Protein AF-A0A947CRY8-F1 (afdb_monomer)

Sequence (243 aa):
MLLGVSYFELGDPQSAQREFDEALFIDSTLKLDPVVYSTSVVRFFENRRKNLEDQSRQVEQNRKLAAERDEALRALRNTWVVEVEKRDYYVNFIPFGAGQFQNGQRKKGIAFAVSQSALGFTSAALFTYLLTRYRLQSDVPREEADTVRNLQILQVTTGGLTLGLMAWGILDALIYYEPTTTKRLEADKSYLPKDLRDKLEGDKPLKPDITPRPRRKKPPKGSFRILPVPTANGGGFVASWEF

Foldseek 3Di:
DVVLLVCVVVVNNPSSLVVLVVVCVVPVPDADDCVVHPPVSRVSSVVSSVVVVVVVVVVVVVVVVVVVVVVVVVVLQPDWDFDWDFDDPVLLLDFQLSLCVSLVVVVVSPVRNVLLCVLVVLLVVLVVVCCVPVNPDPPDPPVCVVVNVVSVVSSVVSVVVSVVSSVVSSVVSVVSDDRTDGDRDSPDLVPPDPVVSVVCVVPDDPDPPPPPDPPPPDPPPWDWDWDWDDDPPGIDIDIDTDD

pLDDT: mean 74.95, std 15.56, range [38.44, 93.06]

Solvent-accessible surface area (backbone atoms only — not comparable to full-atom values): 13945 Å² total; per-residue (Å²): 84,72,67,17,53,52,30,42,77,72,69,36,58,70,64,13,48,53,34,43,50,53,39,39,69,77,39,77,84,73,78,77,59,76,90,83,44,57,71,67,59,48,50,52,51,52,52,51,51,51,52,52,53,54,49,50,52,51,52,52,51,51,50,51,56,50,50,55,50,52,50,51,51,52,53,54,75,68,50,68,48,72,49,75,53,76,59,69,73,69,46,23,74,41,64,60,24,43,18,24,48,74,58,68,38,52,69,58,12,50,52,42,27,52,52,36,47,54,29,39,50,50,17,52,50,44,49,50,49,50,47,70,72,51,45,103,52,92,78,67,56,82,89,48,43,66,60,52,51,52,50,50,49,50,23,52,51,30,39,50,51,26,53,52,50,37,55,49,49,28,52,53,20,59,75,61,58,65,68,65,52,76,48,78,44,74,57,62,65,84,80,46,58,68,81,55,42,58,52,60,68,69,44,73,78,75,72,76,82,78,70,73,69,81,69,75,78,71,74,71,76,59,54,79,49,76,43,83,41,88,42,101,88,59,73,44,74,51,77,50,80,51,114

Radius of gyration: 42.73 Å; Cα contacts (8 Å, |Δi|>4): 198; chains: 1; bounding box: 87×48×122 Å

Nearest PDB structures (foldseek):
  8p1y-assembly1_AAA-2  TM=6.086E-01  e=8.807E+00  Arabidopsis thaliana
  5nik-assembly1_D  TM=3.845E-01  e=7.886E+00  Escherichia coli K-12

Mean predicted aligned error: 18.61 Å

Secondary structure (DSSP, 8-state):
-HHHHHHHHTT-HHHHHHHHHHHHHH-TT----TTTS-HHHHHHHHHHHHHHHHHHHHHHHHHHHHHHHHHHHHHHHT--EEEEEEPPGGGGGSTTTHHHHHTT-HHHHHHHHHHHHHHHHHHHHHHHHHHHHHTTS----TTTHHHHHHHHHHHHHHHHHHHHHHHHHHHHHHHT--SEEEEEE---GGGS-HHHHHHHHHS--------------PPP-PEEEEEEE--TTS-EEEEEEE-

Structure (mmCIF, N/CA/C/O backbone):
data_AF-A0A947CRY8-F1
#
_entry.id   AF-A0A947CRY8-F1
#
loop_
_atom_site.group_PDB
_atom_site.id
_atom_site.type_symbol
_atom_site.label_atom_id
_atom_site.label_alt_id
_atom_site.label_comp_id
_atom_site.label_asym_id
_atom_site.label_entity_id
_atom_site.label_seq_id
_atom_site.pdbx_PDB_ins_code
_atom_site.Cartn_x
_atom_site.Cartn_y
_atom_site.Cartn_z
_atom_site.occupancy
_atom_site.B_iso_or_equiv
_atom_site.auth_seq_id
_atom_site.auth_comp_id
_atom_site.auth_asym_id
_atom_site.auth_atom_id
_atom_site.pdbx_PDB_model_num
ATOM 1 N N . MET A 1 1 ? -44.257 0.460 55.086 1.00 81.81 1 MET A N 1
ATOM 2 C CA . MET A 1 1 ? -43.995 -0.660 56.029 1.00 81.81 1 MET A CA 1
ATOM 3 C C . MET A 1 1 ? -45.260 -1.150 56.731 1.00 81.81 1 MET A C 1
ATOM 5 O O . MET A 1 1 ? -45.670 -2.261 56.434 1.00 81.81 1 MET A O 1
ATOM 9 N N . LEU A 1 2 ? -45.909 -0.353 57.596 1.00 84.62 2 LEU A N 1
ATOM 10 C CA . LEU A 1 2 ? -47.162 -0.757 58.270 1.00 84.62 2 LEU A CA 1
ATOM 11 C C . LEU A 1 2 ? -48.264 -1.161 57.278 1.00 84.62 2 LEU A C 1
ATOM 13 O O . LEU A 1 2 ? -48.954 -2.148 57.489 1.00 84.62 2 LEU A O 1
ATOM 17 N N . LEU A 1 3 ? -48.355 -0.450 56.153 1.00 87.19 3 LEU A N 1
ATOM 18 C CA . LEU A 1 3 ? -49.293 -0.757 55.075 1.00 87.19 3 LEU A CA 1
ATOM 19 C C . LEU A 1 3 ? -49.049 -2.142 54.442 1.00 87.19 3 LEU A C 1
ATOM 21 O O . LEU A 1 3 ? -49.995 -2.889 54.214 1.00 87.19 3 LEU A O 1
ATOM 25 N N . GLY A 1 4 ? -47.784 -2.528 54.241 1.00 87.06 4 GLY A N 1
ATOM 26 C CA . GLY A 1 4 ? -47.420 -3.854 53.730 1.00 87.06 4 GLY A CA 1
ATOM 27 C C . GLY A 1 4 ? -47.760 -4.984 54.703 1.00 87.06 4 GLY A C 1
ATOM 28 O O . GLY A 1 4 ? -48.220 -6.043 54.282 1.00 87.06 4 GLY A O 1
ATOM 29 N N . VAL A 1 5 ? -47.614 -4.741 56.011 1.00 88.75 5 VAL A N 1
ATOM 30 C CA . VAL A 1 5 ? -48.049 -5.684 57.055 1.00 88.75 5 VAL A CA 1
ATOM 31 C C . VAL A 1 5 ? -49.568 -5.863 57.017 1.00 88.75 5 VAL A C 1
ATOM 33 O O . VAL A 1 5 ? -50.041 -6.996 56.995 1.00 88.75 5 VAL A O 1
ATOM 36 N N . SER A 1 6 ? -50.330 -4.768 56.929 1.00 87.75 6 SER A N 1
ATOM 37 C CA . SER A 1 6 ? -51.793 -4.823 56.844 1.00 87.75 6 SER A CA 1
ATOM 38 C C . SER A 1 6 ? -52.281 -5.612 55.627 1.00 87.75 6 SER A C 1
ATOM 40 O O . SER A 1 6 ? -53.184 -6.430 55.760 1.00 87.75 6 SER A O 1
ATOM 42 N N . TYR A 1 7 ? -51.675 -5.422 54.450 1.00 89.62 7 TYR A N 1
ATOM 43 C CA . TYR A 1 7 ? -52.055 -6.179 53.251 1.00 89.62 7 TYR A CA 1
ATOM 44 C C . TYR A 1 7 ? -51.744 -7.674 53.355 1.00 89.62 7 TYR A C 1
ATOM 46 O O . TYR A 1 7 ? -52.531 -8.493 52.882 1.00 89.62 7 TYR A O 1
ATOM 54 N N . PHE A 1 8 ? -50.640 -8.043 54.012 1.00 90.81 8 PHE A N 1
ATOM 55 C CA . PHE A 1 8 ? -50.303 -9.448 54.223 1.00 90.81 8 PHE A CA 1
ATOM 56 C C . PHE A 1 8 ? -51.323 -10.136 55.138 1.00 90.81 8 PHE A C 1
ATOM 58 O O . PHE A 1 8 ? -51.781 -11.234 54.830 1.00 90.81 8 PHE A O 1
ATOM 65 N N . GLU A 1 9 ? -51.721 -9.471 56.225 1.00 87.31 9 GLU A N 1
ATOM 66 C CA . GLU A 1 9 ? -52.733 -9.978 57.164 1.00 87.31 9 GLU A CA 1
ATOM 67 C C . GLU A 1 9 ? -54.144 -10.013 56.539 1.00 87.31 9 GLU A C 1
ATOM 69 O O . GLU A 1 9 ? -54.954 -10.873 56.878 1.00 87.31 9 GLU A O 1
ATOM 74 N N . LEU A 1 10 ? -54.432 -9.143 55.561 1.00 91.25 10 LEU A N 1
ATOM 75 C CA . LEU A 1 10 ? -55.659 -9.185 54.749 1.00 91.25 10 LEU A CA 1
ATOM 76 C C . LEU A 1 10 ? -55.659 -10.298 53.682 1.00 91.25 10 LEU A C 1
ATOM 78 O O . LEU A 1 10 ? -56.638 -10.442 52.950 1.00 91.25 10 LEU A O 1
ATOM 82 N N . GLY A 1 11 ? -54.587 -11.091 53.584 1.00 89.06 11 GLY A N 1
ATOM 83 C CA . GLY A 1 11 ? -54.475 -12.193 52.629 1.00 89.06 11 GLY A CA 1
ATOM 84 C C . GLY A 1 11 ? -54.105 -11.764 51.207 1.00 89.06 11 GLY A C 1
ATOM 85 O O . GLY A 1 11 ? -54.241 -12.570 50.286 1.00 89.06 11 GLY A O 1
ATOM 86 N N . ASP A 1 12 ? -53.614 -10.535 51.016 1.00 92.69 12 ASP A N 1
ATOM 87 C CA . ASP A 1 12 ? -53.091 -10.043 49.738 1.00 92.69 12 ASP A CA 1
ATOM 88 C C . ASP A 1 12 ? -51.552 -9.932 49.773 1.00 92.69 12 ASP A C 1
ATOM 90 O O . ASP A 1 12 ? -50.981 -8.857 50.013 1.00 92.69 12 ASP A O 1
ATOM 94 N N . PRO A 1 13 ? -50.836 -11.041 49.510 1.00 87.19 13 PRO A N 1
ATOM 95 C CA . PRO A 1 13 ? -49.380 -11.047 49.529 1.00 87.19 13 PRO A CA 1
ATOM 96 C C . PRO A 1 13 ? -48.764 -10.244 48.375 1.00 87.19 13 PRO A C 1
ATOM 98 O O . PRO A 1 13 ? -47.612 -9.830 48.490 1.00 87.19 13 PRO A O 1
ATOM 101 N N . GLN A 1 14 ? -49.487 -10.006 47.272 1.00 88.56 14 GLN A N 1
ATOM 102 C CA . GLN A 1 14 ? -48.944 -9.268 46.126 1.00 88.56 14 GLN A CA 1
ATOM 103 C C . GLN A 1 14 ? -48.856 -7.771 46.414 1.00 88.56 14 GLN A C 1
ATOM 105 O O . GLN A 1 14 ? -47.851 -7.138 46.080 1.00 88.56 14 GLN A O 1
ATOM 110 N N . SER A 1 15 ? -49.887 -7.209 47.044 1.00 89.12 15 SER A N 1
ATOM 111 C CA . SER A 1 15 ? -49.876 -5.810 47.478 1.00 89.12 15 SER A CA 1
ATOM 112 C C . SER A 1 15 ? -48.887 -5.602 48.624 1.00 89.12 15 SER A C 1
ATOM 114 O O . SER A 1 15 ? -48.097 -4.659 48.589 1.00 89.12 15 SER A O 1
ATOM 116 N N . ALA A 1 16 ? -48.827 -6.546 49.572 1.00 89.88 16 ALA A N 1
ATOM 117 C CA . ALA A 1 16 ? -47.825 -6.540 50.636 1.00 89.88 16 ALA A CA 1
ATOM 118 C C . ALA A 1 16 ? -46.391 -6.524 50.086 1.00 89.88 16 ALA A C 1
ATOM 120 O O . ALA A 1 16 ? -45.546 -5.771 50.565 1.00 89.88 16 ALA A O 1
ATOM 121 N N . GLN A 1 17 ? -46.122 -7.320 49.048 1.00 90.50 17 GLN A N 1
ATOM 122 C CA . GLN A 1 17 ? -44.806 -7.391 48.422 1.00 90.50 17 GLN A CA 1
ATOM 123 C C . GLN A 1 17 ? -44.365 -6.051 47.824 1.00 90.50 17 GLN A C 1
ATOM 125 O O . GLN A 1 17 ? -43.224 -5.658 48.039 1.00 90.50 17 GLN A O 1
ATOM 130 N N . ARG A 1 18 ? -45.250 -5.330 47.122 1.00 91.12 18 ARG A N 1
ATOM 131 C CA . ARG A 1 18 ? -44.913 -4.013 46.546 1.00 91.12 18 ARG A CA 1
ATOM 132 C C . ARG A 1 18 ? -44.561 -2.996 47.627 1.00 91.12 18 ARG A C 1
ATOM 134 O O . ARG A 1 18 ? -43.546 -2.321 47.520 1.00 91.12 18 ARG A O 1
ATOM 141 N N . GLU A 1 19 ? -45.361 -2.946 48.688 1.00 91.06 19 GLU A N 1
ATOM 142 C CA . GLU A 1 19 ? -45.149 -2.037 49.819 1.00 91.06 19 GLU A CA 1
ATOM 143 C C . GLU A 1 19 ? -43.864 -2.353 50.596 1.00 91.06 19 GLU A C 1
ATOM 145 O O . GLU A 1 19 ? -43.194 -1.453 51.110 1.00 91.06 19 GLU A O 1
ATOM 150 N N . PHE A 1 20 ? -43.502 -3.635 50.705 1.00 91.44 20 PHE A N 1
ATOM 151 C CA . PHE A 1 20 ? -42.224 -4.040 51.288 1.00 91.44 20 PHE A CA 1
ATOM 1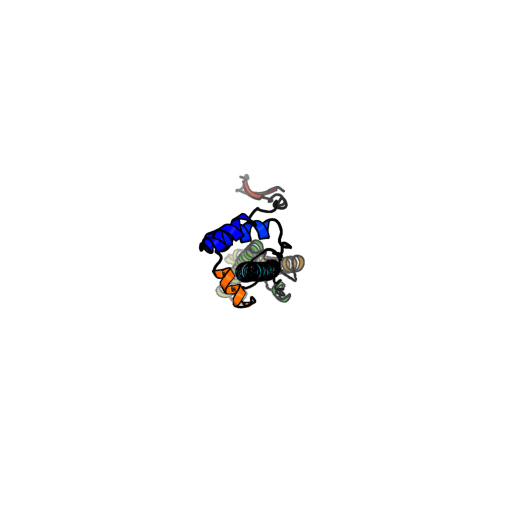52 C C . PHE A 1 20 ? -41.046 -3.723 50.373 1.00 91.44 20 PHE A C 1
ATOM 154 O O . PHE A 1 20 ? -40.013 -3.291 50.876 1.00 91.44 20 PHE A O 1
ATOM 161 N N . ASP A 1 21 ? -41.200 -3.879 49.060 1.00 90.62 21 ASP A N 1
ATOM 162 C CA . ASP A 1 21 ? -40.173 -3.515 48.085 1.00 90.62 21 ASP A CA 1
ATOM 163 C C . ASP A 1 21 ? -39.892 -2.015 48.109 1.00 90.62 21 ASP A C 1
ATOM 165 O O . ASP A 1 21 ? -38.734 -1.608 48.132 1.00 90.62 21 ASP A O 1
ATOM 169 N N . GLU A 1 22 ? -40.936 -1.192 48.173 1.00 90.44 22 GLU A N 1
ATOM 170 C CA . GLU A 1 22 ? -40.810 0.261 48.265 1.00 90.44 22 GLU A CA 1
ATOM 171 C C . GLU A 1 22 ? -40.194 0.691 49.603 1.00 90.44 22 GLU A C 1
ATOM 173 O O . GLU A 1 22 ? -39.295 1.532 49.638 1.00 90.44 22 GLU A O 1
ATOM 178 N N . ALA A 1 23 ? -40.583 0.044 50.708 1.00 89.62 23 ALA A N 1
ATOM 179 C CA . ALA A 1 23 ? -39.963 0.286 52.008 1.00 89.62 23 ALA A CA 1
ATOM 180 C C . ALA A 1 23 ? -38.470 -0.090 52.025 1.00 89.62 23 ALA A C 1
ATOM 182 O O . ALA A 1 23 ? -37.661 0.678 52.541 1.00 89.62 23 ALA A O 1
ATOM 183 N N . LEU A 1 24 ? -38.101 -1.232 51.437 1.00 89.56 24 LEU A N 1
ATOM 184 C CA . LEU A 1 24 ? -36.710 -1.689 51.324 1.00 89.56 24 LEU A CA 1
ATOM 185 C C . LEU A 1 24 ? -35.891 -0.859 50.325 1.00 89.56 24 LEU A C 1
ATOM 187 O O . LEU A 1 24 ? -34.669 -0.788 50.445 1.00 89.56 24 LEU A O 1
ATOM 191 N N . PHE A 1 25 ? -36.545 -0.225 49.350 1.00 88.06 25 PHE A N 1
ATOM 192 C CA . PHE A 1 25 ? -35.912 0.721 48.434 1.00 88.06 25 PHE A CA 1
ATOM 193 C C . PHE A 1 25 ? -35.542 2.034 49.135 1.00 88.06 25 PHE A C 1
ATOM 195 O O . PHE A 1 25 ? -34.486 2.600 48.858 1.00 88.06 25 PHE A O 1
ATOM 202 N N . ILE A 1 26 ? -36.394 2.505 50.052 1.00 89.50 26 ILE A N 1
ATOM 203 C CA . ILE A 1 26 ? -36.137 3.706 50.860 1.00 89.50 26 ILE A CA 1
ATOM 204 C C . ILE A 1 26 ? -35.089 3.414 51.938 1.00 89.50 26 ILE A C 1
ATOM 206 O O . ILE A 1 26 ? -34.153 4.192 52.112 1.00 89.50 26 ILE A O 1
ATOM 210 N N . ASP A 1 27 ? -35.230 2.291 52.646 1.00 88.06 27 ASP A N 1
ATOM 211 C CA . ASP A 1 27 ? -34.282 1.846 53.664 1.00 88.06 27 ASP A CA 1
ATOM 212 C C . ASP A 1 27 ? -34.010 0.341 53.555 1.00 88.06 27 ASP A C 1
ATOM 214 O O . ASP A 1 27 ? -34.784 -0.508 54.001 1.00 88.06 27 ASP A O 1
ATOM 218 N N . SER A 1 28 ? -32.843 0.016 52.999 1.00 83.50 28 SER A N 1
ATOM 219 C CA . SER A 1 28 ? -32.372 -1.366 52.847 1.00 83.50 28 SER A CA 1
ATOM 220 C C . SER A 1 28 ? -32.000 -2.056 54.166 1.00 83.50 28 SER A C 1
ATOM 222 O O . SER A 1 28 ? -31.879 -3.282 54.207 1.00 83.50 28 SER A O 1
ATOM 224 N N . THR A 1 29 ? -31.820 -1.301 55.256 1.00 85.69 29 THR A N 1
ATOM 225 C CA . THR A 1 29 ? -31.435 -1.840 56.572 1.00 85.69 29 THR A CA 1
ATOM 226 C C . THR A 1 29 ? -32.620 -2.143 57.485 1.00 85.69 29 THR A C 1
ATOM 228 O O . THR A 1 29 ? -32.432 -2.687 58.578 1.00 85.69 29 THR A O 1
ATOM 231 N N . LEU A 1 30 ? -33.833 -1.841 57.021 1.00 86.88 30 LEU A N 1
ATOM 232 C CA . LEU A 1 30 ? -35.079 -2.017 57.748 1.00 86.88 30 LEU A CA 1
ATOM 233 C C . LEU A 1 30 ? -35.292 -3.477 58.184 1.00 86.88 30 LEU A C 1
ATOM 235 O O . LEU A 1 30 ? -35.108 -4.415 57.405 1.00 86.88 30 LEU A O 1
ATOM 239 N N . LYS A 1 31 ? -35.723 -3.668 59.437 1.00 86.50 31 LYS A N 1
ATOM 240 C CA . LYS A 1 31 ? -36.062 -4.973 60.026 1.00 86.50 31 LYS A CA 1
ATOM 241 C C . LYS A 1 31 ? -37.411 -4.905 60.726 1.00 86.50 31 LYS A C 1
ATOM 243 O O . LYS A 1 31 ? -37.736 -3.898 61.352 1.00 86.50 31 LYS A O 1
ATOM 248 N N . LEU A 1 32 ? -38.179 -5.986 60.646 1.00 85.50 32 LEU A N 1
ATOM 249 C CA . LEU A 1 32 ? -39.388 -6.145 61.452 1.00 85.50 32 LEU A CA 1
ATOM 250 C C . LEU A 1 32 ? -39.022 -6.696 62.829 1.00 85.50 32 LEU A C 1
ATOM 252 O O . LEU A 1 32 ? -38.263 -7.659 62.929 1.00 85.50 32 LEU A O 1
ATOM 256 N N . ASP A 1 33 ? -39.594 -6.101 63.874 1.00 84.88 33 ASP A N 1
ATOM 257 C CA . ASP A 1 33 ? -39.463 -6.602 65.240 1.00 84.88 33 ASP A CA 1
ATOM 258 C C . ASP A 1 33 ? -40.326 -7.870 65.429 1.00 84.88 33 ASP A C 1
ATOM 260 O O . ASP A 1 33 ? -41.555 -7.793 65.310 1.00 84.88 33 ASP A O 1
ATOM 264 N N . PRO A 1 34 ? -39.727 -9.035 65.742 1.00 85.12 34 PRO A N 1
ATOM 265 C CA . PRO A 1 34 ? -40.466 -10.274 65.978 1.00 85.12 34 PRO A CA 1
ATOM 266 C C . PRO A 1 34 ? -41.419 -10.228 67.177 1.00 85.12 34 PRO A C 1
ATOM 268 O O . PRO A 1 34 ? -42.282 -11.093 67.287 1.00 85.12 34 PRO A O 1
ATOM 271 N N . VAL A 1 35 ? -41.251 -9.266 68.091 1.00 86.62 35 VAL A N 1
ATOM 272 C CA . VAL A 1 35 ? -42.117 -9.099 69.269 1.00 86.62 35 VAL A CA 1
ATOM 273 C C . VAL A 1 35 ? -43.436 -8.416 68.897 1.00 86.62 35 VAL A C 1
ATOM 275 O O . VAL A 1 35 ? -44.460 -8.669 69.528 1.00 86.62 35 VAL A O 1
ATOM 278 N N . VAL A 1 36 ? -43.425 -7.566 67.864 1.00 84.50 36 VAL A N 1
ATOM 279 C CA . VAL A 1 36 ? -44.578 -6.745 67.453 1.00 84.50 36 VAL A CA 1
ATOM 280 C C . VAL A 1 36 ? -45.376 -7.398 66.319 1.00 84.50 36 VAL A C 1
ATOM 282 O O . VAL A 1 36 ? -46.588 -7.209 66.237 1.00 84.50 36 VAL A O 1
ATOM 285 N N . TYR A 1 37 ? -44.721 -8.176 65.453 1.00 87.19 37 TYR A N 1
ATOM 286 C CA . TYR A 1 37 ? -45.323 -8.727 64.235 1.00 87.19 37 TYR A CA 1
ATOM 287 C C . TYR A 1 37 ? -45.390 -10.257 64.235 1.00 87.19 37 TYR A C 1
ATOM 289 O O . TYR A 1 37 ? -44.581 -10.939 64.862 1.00 87.19 37 TYR A O 1
ATOM 297 N N . SER A 1 38 ? -46.339 -10.816 63.476 1.00 86.75 38 SER A N 1
ATOM 298 C CA . SER A 1 38 ? -46.497 -12.265 63.345 1.00 86.75 38 SER A CA 1
ATOM 299 C C . SER A 1 38 ? -45.265 -12.908 62.685 1.00 86.75 38 SER A C 1
ATOM 301 O O . SER A 1 38 ? -44.652 -12.356 61.766 1.00 86.75 38 SER A O 1
ATOM 303 N N . THR A 1 39 ? -44.893 -14.119 63.120 1.00 87.25 39 THR A N 1
ATOM 304 C CA . THR A 1 39 ? -43.719 -14.844 62.588 1.00 87.25 39 THR A CA 1
ATOM 305 C C . THR A 1 39 ? -43.799 -15.055 61.070 1.00 87.25 39 THR A C 1
ATOM 307 O O . THR A 1 39 ? -42.773 -15.075 60.387 1.00 87.25 39 THR A O 1
ATOM 310 N N . SER A 1 40 ? -45.014 -15.189 60.534 1.00 86.50 40 SER A N 1
ATOM 311 C CA . SER A 1 40 ? -45.285 -15.342 59.103 1.00 86.50 40 SER A CA 1
ATOM 312 C C . SER A 1 40 ? -44.915 -14.087 58.307 1.00 86.50 40 SER A C 1
ATOM 314 O O . SER A 1 40 ? -44.213 -14.200 57.301 1.00 86.50 40 SER A O 1
ATOM 316 N N . VAL A 1 41 ? -45.310 -12.900 58.786 1.00 88.31 41 VAL A N 1
ATOM 317 C CA . VAL A 1 41 ? -44.981 -11.606 58.162 1.00 88.31 41 VAL A CA 1
ATOM 318 C C . VAL A 1 41 ? -43.476 -11.353 58.206 1.00 88.31 41 VAL A C 1
ATOM 320 O O . VAL A 1 41 ? -42.879 -11.002 57.189 1.00 88.31 41 VAL A O 1
ATOM 323 N N . VAL A 1 42 ? -42.841 -11.593 59.360 1.00 89.75 42 VAL A N 1
ATOM 324 C CA . VAL A 1 42 ? -41.387 -11.419 59.525 1.00 89.75 42 VAL A CA 1
ATOM 325 C C . VAL A 1 42 ? -40.624 -12.304 58.539 1.00 89.75 42 VAL A C 1
ATOM 327 O O . VAL A 1 42 ? -39.729 -11.831 57.843 1.00 89.75 42 VAL A O 1
ATOM 330 N N . ARG A 1 43 ? -41.007 -13.580 58.412 1.00 90.31 43 ARG A N 1
ATOM 331 C CA . ARG A 1 43 ? -40.372 -14.510 57.467 1.00 90.31 43 ARG A CA 1
ATOM 332 C C . ARG A 1 43 ? -40.576 -14.086 56.011 1.00 90.31 43 ARG A C 1
ATOM 334 O O . ARG A 1 43 ? -39.650 -14.208 55.213 1.00 90.31 43 ARG A O 1
ATOM 341 N N . PHE A 1 44 ? -41.770 -13.608 55.661 1.00 90.00 44 PHE A N 1
ATOM 342 C CA . PHE A 1 44 ? -42.073 -13.130 54.312 1.00 90.00 44 PHE A CA 1
ATOM 343 C C . PHE A 1 44 ? -41.216 -11.913 53.939 1.00 90.00 44 PHE A C 1
ATOM 345 O O . PHE A 1 44 ? -40.585 -11.904 52.881 1.00 90.00 44 PHE A O 1
ATOM 352 N N . PHE A 1 45 ? -41.121 -10.938 54.841 1.00 91.44 45 PHE A N 1
ATOM 353 C CA . PHE A 1 45 ? -40.289 -9.750 54.669 1.00 91.44 45 PHE A CA 1
ATOM 354 C C . PHE A 1 45 ? -38.794 -10.084 54.575 1.00 91.44 45 PHE A C 1
ATOM 356 O O . PHE A 1 45 ? -38.121 -9.630 53.652 1.00 91.44 45 PHE A O 1
ATOM 363 N N . GLU A 1 46 ? -38.271 -10.929 55.471 1.00 90.50 46 GLU A N 1
ATOM 364 C CA . GLU A 1 46 ? -36.861 -11.344 55.450 1.00 90.50 46 GLU A CA 1
ATOM 365 C C . GLU A 1 46 ? -36.500 -12.107 54.168 1.00 90.50 46 GLU A C 1
ATOM 367 O O . GLU A 1 46 ? -35.456 -11.857 53.563 1.00 90.50 46 GLU A O 1
ATOM 372 N N . ASN A 1 47 ? -37.387 -12.988 53.692 1.00 91.06 47 ASN A N 1
ATOM 373 C CA . ASN A 1 47 ? -37.214 -13.644 52.396 1.00 91.06 47 ASN A CA 1
ATOM 374 C C . ASN A 1 47 ? -37.187 -12.628 51.250 1.00 91.06 47 ASN A C 1
ATOM 376 O O . ASN A 1 47 ? -36.392 -12.773 50.318 1.00 91.06 47 ASN A O 1
ATOM 380 N N . ARG A 1 48 ? -38.034 -11.591 51.301 1.00 89.69 48 ARG A N 1
ATOM 381 C CA . ARG A 1 48 ? -38.058 -10.575 50.249 1.00 89.69 48 ARG A CA 1
ATOM 382 C C . ARG A 1 48 ? -36.787 -9.735 50.234 1.00 89.69 48 ARG A C 1
ATOM 384 O O . ARG A 1 48 ? -36.218 -9.543 49.159 1.00 89.69 48 ARG A O 1
ATOM 391 N N . ARG A 1 49 ? -36.311 -9.326 51.412 1.00 90.06 49 ARG A N 1
ATOM 392 C CA . ARG A 1 49 ? -35.033 -8.630 51.598 1.00 90.06 49 ARG A CA 1
ATOM 393 C C . ARG A 1 49 ? -33.872 -9.441 51.032 1.00 90.06 49 ARG A C 1
ATOM 395 O O . ARG A 1 49 ? -33.128 -8.936 50.197 1.00 90.06 49 ARG A O 1
ATOM 402 N N . LYS A 1 50 ? -33.782 -10.725 51.390 1.00 90.00 50 LYS A N 1
ATOM 403 C CA . LYS A 1 50 ? -32.746 -11.628 50.875 1.00 90.00 50 LYS A CA 1
ATOM 404 C C . LYS A 1 50 ? -32.781 -11.747 49.347 1.00 90.00 50 LYS A C 1
ATOM 406 O O . LYS A 1 50 ? -31.746 -11.640 48.701 1.00 90.00 50 LYS A O 1
ATOM 411 N N . ASN A 1 51 ? -33.968 -11.894 48.759 1.00 90.00 51 ASN A N 1
ATOM 412 C CA . ASN A 1 51 ?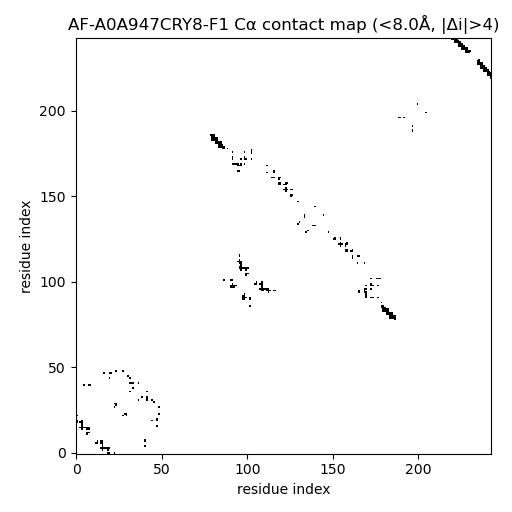 -34.115 -11.968 47.303 1.00 90.00 51 ASN A CA 1
ATOM 413 C C . ASN A 1 51 ? -33.684 -10.670 46.599 1.00 90.00 51 ASN A C 1
ATOM 415 O O . ASN A 1 51 ? -33.114 -10.733 45.513 1.00 90.00 51 ASN A O 1
ATOM 419 N N . LEU A 1 52 ? -33.954 -9.502 47.193 1.00 87.69 52 LEU A N 1
ATOM 420 C CA . LEU A 1 52 ? -33.501 -8.212 46.661 1.00 87.69 52 LEU A CA 1
ATOM 421 C C . LEU A 1 52 ? -31.980 -8.047 46.769 1.00 87.69 52 LEU A C 1
ATOM 423 O O . LEU A 1 52 ? -31.361 -7.573 45.819 1.00 87.69 52 LEU A O 1
ATOM 427 N N . GLU A 1 53 ? -31.372 -8.473 47.879 1.00 88.56 53 GLU A N 1
ATOM 428 C CA . GLU A 1 53 ? -29.911 -8.486 48.044 1.00 88.56 53 GLU A CA 1
ATOM 429 C C . GLU A 1 53 ? -29.224 -9.429 47.044 1.00 88.56 53 GLU A C 1
ATOM 431 O O . GLU A 1 53 ? -28.199 -9.084 46.456 1.00 88.56 53 GLU A O 1
ATOM 436 N N . ASP A 1 54 ? -29.786 -10.614 46.808 1.00 89.44 54 ASP A N 1
ATOM 437 C CA . ASP A 1 54 ? -29.234 -11.559 45.836 1.00 89.44 54 ASP A CA 1
ATOM 438 C C . ASP A 1 54 ? -29.380 -11.028 44.399 1.00 89.44 54 ASP A C 1
ATOM 440 O O . ASP A 1 54 ? -28.446 -11.130 43.597 1.00 89.44 54 ASP A O 1
ATOM 444 N N . GLN A 1 55 ? -30.513 -10.391 44.078 1.00 87.62 55 GLN A N 1
ATOM 445 C CA . GLN A 1 55 ? -30.710 -9.716 42.793 1.00 87.62 55 GLN A CA 1
ATOM 446 C C . GLN A 1 55 ? -29.733 -8.551 42.601 1.00 87.62 55 GLN A C 1
ATOM 448 O O . GLN A 1 55 ? -29.139 -8.436 41.528 1.00 87.62 55 GLN A O 1
ATOM 453 N N . SER A 1 56 ? -29.521 -7.708 43.616 1.00 86.69 56 SER A N 1
ATOM 454 C CA . SER A 1 56 ? -28.597 -6.574 43.509 1.00 86.69 56 SER A CA 1
ATOM 455 C C . SER A 1 56 ? -27.157 -7.043 43.304 1.00 86.69 56 SER A C 1
ATOM 457 O O . SER A 1 56 ? -26.482 -6.557 42.395 1.00 86.69 56 SER A O 1
ATOM 459 N N . ARG A 1 57 ? -26.718 -8.074 44.039 1.00 88.94 57 ARG A N 1
ATOM 460 C CA . ARG A 1 57 ? -25.395 -8.695 43.861 1.00 88.94 57 ARG A CA 1
ATOM 461 C C . ARG A 1 57 ? -25.197 -9.241 42.451 1.00 88.94 57 ARG A C 1
ATOM 463 O O . ARG A 1 57 ? -24.148 -9.003 41.853 1.00 88.94 57 ARG A O 1
ATOM 470 N N . GLN A 1 58 ? -26.189 -9.937 41.896 1.00 87.38 58 GLN A N 1
ATOM 471 C CA . GLN A 1 58 ? -26.107 -10.454 40.526 1.00 87.38 58 GLN A CA 1
ATOM 472 C C . GLN A 1 58 ? -26.049 -9.328 39.489 1.00 87.38 58 GLN A C 1
ATOM 474 O O . GLN A 1 58 ? -25.263 -9.398 38.544 1.00 87.38 58 GLN A O 1
ATOM 479 N N . VAL A 1 59 ? -26.847 -8.272 39.665 1.00 90.12 59 VAL A N 1
ATOM 480 C CA . VAL A 1 59 ? -26.837 -7.104 38.772 1.00 90.12 59 VAL A CA 1
ATOM 481 C C . VAL A 1 59 ? -25.482 -6.398 38.821 1.00 90.12 59 VAL A C 1
ATOM 483 O O . VAL A 1 59 ? -24.945 -6.047 37.771 1.00 90.12 59 VAL A O 1
ATOM 486 N N . GLU A 1 60 ? -24.891 -6.226 40.003 1.00 88.75 60 GLU A N 1
ATOM 487 C CA . GLU A 1 60 ? -23.561 -5.631 40.151 1.00 88.75 60 GLU A CA 1
ATOM 488 C C . GLU A 1 60 ? -22.457 -6.487 39.525 1.00 88.75 60 GLU A C 1
ATOM 490 O O . GLU A 1 60 ? -21.605 -5.957 38.809 1.00 88.75 60 GLU A O 1
ATOM 495 N N . GLN A 1 61 ? -22.476 -7.805 39.744 1.00 89.81 61 GLN A N 1
ATOM 496 C CA . GLN A 1 61 ? -21.519 -8.728 39.127 1.00 89.81 61 GLN A CA 1
ATOM 497 C C . GLN A 1 61 ? -21.626 -8.709 37.600 1.00 89.81 61 GLN A C 1
ATOM 499 O O . GLN A 1 61 ? -20.614 -8.575 36.911 1.00 89.81 61 GLN A O 1
ATOM 504 N N . ASN A 1 62 ? -22.847 -8.757 37.065 1.00 88.69 62 ASN A N 1
ATOM 505 C CA . ASN A 1 62 ? -23.080 -8.688 35.626 1.00 88.69 62 ASN A CA 1
ATOM 506 C C . ASN A 1 62 ? -22.654 -7.339 35.037 1.00 88.69 62 ASN A C 1
ATOM 508 O O . ASN A 1 62 ? -22.088 -7.308 33.946 1.00 88.69 62 ASN A O 1
ATOM 512 N N . ARG A 1 63 ? -22.870 -6.227 35.756 1.00 87.38 63 ARG A N 1
ATOM 513 C CA . ARG A 1 63 ? -22.397 -4.897 35.340 1.00 87.38 63 ARG A CA 1
ATOM 514 C C . ARG A 1 63 ? -20.874 -4.818 35.294 1.00 87.38 63 ARG A C 1
ATOM 516 O O . ARG A 1 63 ? -20.344 -4.297 34.319 1.00 87.38 63 ARG A O 1
ATOM 523 N N . LYS A 1 64 ? -20.175 -5.354 36.301 1.00 87.62 64 LYS A N 1
ATOM 524 C CA . LYS A 1 64 ? -18.701 -5.399 36.325 1.00 87.62 64 LYS A CA 1
ATOM 525 C C . LYS A 1 64 ? -18.147 -6.229 35.168 1.00 87.62 64 LYS A C 1
ATOM 527 O O . LYS A 1 64 ? -17.318 -5.737 34.414 1.00 87.62 64 LYS A O 1
ATOM 532 N N . LEU A 1 65 ? -18.683 -7.432 34.963 1.00 85.00 65 LEU A N 1
ATOM 533 C CA . LEU A 1 65 ? -18.285 -8.304 33.854 1.00 85.00 65 LEU A CA 1
ATOM 534 C C . LEU A 1 65 ? -18.578 -7.680 32.483 1.00 85.00 65 LEU A C 1
ATOM 536 O O . LEU A 1 65 ? -17.806 -7.864 31.546 1.00 85.00 65 LEU A O 1
ATOM 540 N N . ALA A 1 66 ? -19.688 -6.950 32.341 1.00 84.19 66 ALA A N 1
ATOM 541 C CA .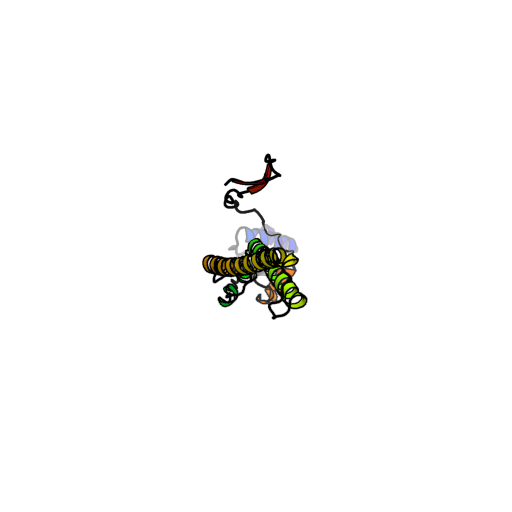 ALA A 1 66 ? -19.998 -6.223 31.113 1.00 84.19 66 ALA A CA 1
ATOM 542 C C . ALA A 1 66 ? -19.004 -5.076 30.867 1.00 84.19 66 ALA A C 1
ATOM 544 O O . ALA A 1 66 ? -18.507 -4.945 29.752 1.00 84.19 66 ALA A O 1
ATOM 545 N N . ALA A 1 67 ? -18.660 -4.306 31.904 1.00 87.06 67 ALA A N 1
ATOM 546 C CA . ALA A 1 67 ? -17.688 -3.219 31.807 1.00 87.06 67 ALA A CA 1
ATOM 547 C C . ALA A 1 67 ? -16.282 -3.727 31.436 1.00 87.06 67 ALA A C 1
ATOM 549 O O . ALA A 1 67 ? -15.679 -3.209 30.499 1.00 87.06 67 ALA A O 1
ATOM 550 N N . GLU A 1 68 ? -15.796 -4.788 32.089 1.00 82.88 68 GLU A N 1
ATOM 551 C CA . GLU A 1 68 ? -14.501 -5.412 31.767 1.00 82.88 68 GLU A CA 1
ATOM 552 C C . GLU A 1 68 ? -14.460 -5.935 30.323 1.00 82.88 68 GLU A C 1
ATOM 554 O O . GLU A 1 68 ? -13.468 -5.771 29.610 1.00 82.88 68 GLU A O 1
ATOM 559 N N . ARG A 1 69 ? -15.562 -6.537 29.856 1.00 76.12 69 ARG A N 1
ATOM 560 C CA . ARG A 1 69 ? -15.685 -7.013 28.471 1.00 76.12 69 ARG A CA 1
ATOM 561 C C . ARG A 1 69 ? -15.682 -5.865 27.465 1.00 76.12 69 ARG A C 1
ATOM 563 O O . ARG A 1 69 ? -15.025 -5.979 26.431 1.00 76.12 69 ARG A O 1
ATOM 570 N N . ASP A 1 70 ? -16.377 -4.771 27.757 1.00 78.75 70 ASP A N 1
ATOM 571 C CA . ASP A 1 70 ? -16.403 -3.583 26.899 1.00 78.75 70 ASP A CA 1
ATOM 572 C C . ASP A 1 70 ? -15.031 -2.904 26.826 1.00 78.75 70 ASP A C 1
ATOM 574 O O . ASP A 1 70 ? -14.611 -2.454 25.756 1.00 78.75 70 ASP A O 1
ATOM 578 N N . GLU A 1 71 ? -14.297 -2.860 27.936 1.00 79.62 71 GLU A N 1
ATOM 579 C CA . GLU A 1 71 ? -12.921 -2.366 27.972 1.00 79.62 71 GLU A CA 1
ATOM 580 C C . GLU A 1 71 ? -11.977 -3.254 27.155 1.00 79.62 71 GLU A C 1
ATOM 582 O O . GLU A 1 71 ? -11.219 -2.738 26.328 1.00 79.62 71 GLU A O 1
ATOM 587 N N . ALA A 1 72 ? -12.081 -4.579 27.290 1.00 74.44 72 ALA A N 1
ATOM 588 C CA . ALA A 1 72 ? -11.310 -5.527 26.486 1.00 74.44 72 ALA A CA 1
ATOM 589 C C . ALA A 1 72 ? -11.610 -5.385 24.981 1.00 74.44 72 ALA A C 1
ATOM 591 O O . ALA A 1 72 ? -10.694 -5.360 24.155 1.00 74.44 72 ALA A O 1
ATOM 592 N N . LEU A 1 73 ? -12.883 -5.205 24.613 1.00 70.94 73 LEU A N 1
ATOM 593 C CA . LEU A 1 73 ? -13.308 -4.949 23.234 1.00 70.94 73 LEU A CA 1
ATOM 594 C C . LEU A 1 73 ? -12.733 -3.639 22.681 1.00 70.94 73 LEU A C 1
ATOM 596 O O . LEU A 1 73 ? -12.319 -3.581 21.520 1.00 70.94 73 LEU A O 1
ATOM 600 N N . ARG A 1 74 ? -12.684 -2.579 23.495 1.00 71.81 74 ARG A N 1
ATOM 601 C CA . ARG A 1 74 ? -12.075 -1.293 23.115 1.00 71.81 74 ARG A CA 1
ATOM 602 C C . ARG A 1 74 ? -10.561 -1.408 22.956 1.00 71.81 74 ARG A C 1
ATOM 604 O O . ARG A 1 74 ? -10.018 -0.855 22.000 1.00 71.81 74 ARG A O 1
ATOM 611 N N . ALA A 1 75 ? -9.888 -2.136 23.845 1.00 69.81 75 ALA A N 1
ATOM 612 C CA . ALA A 1 75 ? -8.451 -2.381 23.760 1.00 69.81 75 ALA A CA 1
ATOM 613 C C . ALA A 1 75 ? -8.088 -3.153 22.480 1.00 69.81 75 ALA A C 1
ATOM 615 O O . ALA A 1 75 ? -7.176 -2.759 21.752 1.00 69.81 75 ALA A O 1
ATOM 616 N N . LEU A 1 76 ? -8.866 -4.183 22.140 1.00 64.19 76 LEU A N 1
ATOM 617 C CA . LEU A 1 76 ? -8.674 -4.966 2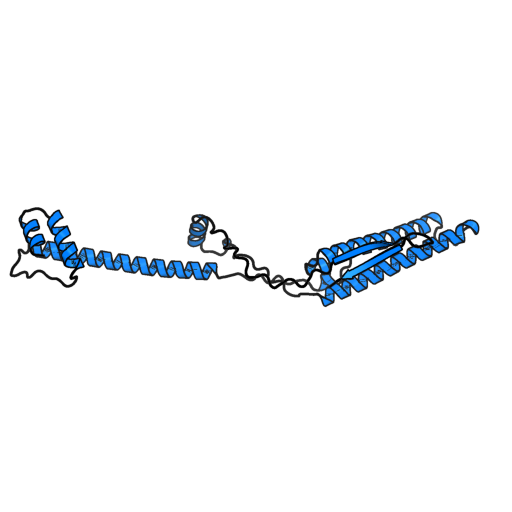0.917 1.00 64.19 76 LEU A CA 1
ATOM 618 C C . LEU A 1 76 ? -8.979 -4.159 19.652 1.00 64.19 76 LEU A C 1
ATOM 620 O O . LEU A 1 76 ? -8.203 -4.213 18.702 1.00 64.19 76 LEU A O 1
ATOM 624 N N . ARG A 1 77 ? -10.033 -3.330 19.653 1.00 62.03 77 ARG A N 1
ATOM 625 C CA . ARG A 1 77 ? -10.344 -2.416 18.534 1.00 62.03 77 ARG A CA 1
ATOM 626 C C . ARG A 1 77 ? -9.191 -1.456 18.220 1.00 62.03 77 ARG A C 1
ATOM 628 O O . ARG A 1 77 ? -9.017 -1.059 17.073 1.00 62.03 77 ARG A O 1
ATOM 635 N N . ASN A 1 78 ? -8.409 -1.095 19.234 1.00 57.62 78 ASN A N 1
ATOM 636 C CA . ASN A 1 78 ? -7.267 -0.195 19.106 1.00 57.62 78 ASN A CA 1
ATOM 637 C C . ASN A 1 78 ? -5.933 -0.927 18.895 1.00 57.62 78 ASN A C 1
ATOM 639 O O . ASN A 1 78 ? -4.901 -0.267 18.754 1.00 57.62 78 ASN A O 1
ATOM 643 N N . THR A 1 79 ? -5.928 -2.263 18.868 1.00 56.28 79 THR A N 1
ATOM 644 C CA . THR A 1 79 ? -4.719 -3.057 18.634 1.00 56.28 79 THR A CA 1
ATOM 645 C C . THR A 1 79 ? -4.518 -3.224 17.132 1.00 56.28 79 THR A C 1
ATOM 647 O O . THR A 1 79 ? -5.020 -4.150 16.504 1.00 56.28 79 THR A O 1
ATOM 650 N N . TRP A 1 80 ? -3.802 -2.280 16.531 1.00 52.53 80 TRP A N 1
ATOM 651 C CA . TRP A 1 80 ? -3.408 -2.351 15.125 1.00 52.53 80 TRP A CA 1
ATOM 652 C C . TRP A 1 80 ? -2.198 -3.275 14.992 1.00 52.53 80 TRP A C 1
ATOM 654 O O . TRP A 1 80 ? -1.168 -3.033 15.625 1.00 52.53 80 TRP A O 1
ATOM 664 N N . VAL A 1 81 ? -2.293 -4.309 14.155 1.00 53.91 81 VAL A N 1
ATOM 665 C CA . VAL A 1 81 ? -1.138 -5.152 13.823 1.00 53.91 81 VAL A CA 1
ATOM 666 C C . VAL A 1 81 ? -0.347 -4.443 12.727 1.00 53.91 81 VAL A C 1
ATOM 668 O O . VAL A 1 81 ? -0.834 -4.232 11.617 1.00 53.91 81 VAL A O 1
ATOM 671 N N . VAL A 1 82 ? 0.871 -4.009 13.053 1.00 54.94 82 VAL A N 1
ATOM 672 C CA . VAL A 1 82 ? 1.787 -3.414 12.075 1.00 54.94 82 VAL A CA 1
ATOM 673 C C . VAL A 1 82 ? 2.538 -4.553 11.398 1.00 54.94 82 VAL A C 1
ATOM 675 O O . VAL A 1 82 ? 3.512 -5.061 11.951 1.00 54.94 82 VAL A O 1
ATOM 678 N N . GLU A 1 83 ? 2.095 -4.963 10.209 1.00 53.78 83 GLU A N 1
ATOM 679 C CA . GLU A 1 83 ? 2.884 -5.881 9.391 1.00 53.78 83 GLU A CA 1
ATOM 680 C C . GLU A 1 83 ? 4.013 -5.093 8.717 1.00 53.78 83 GLU A C 1
ATOM 682 O O . GLU A 1 83 ? 3.803 -4.158 7.935 1.00 53.78 83 GLU A O 1
ATOM 687 N N . VAL A 1 84 ? 5.239 -5.434 9.103 1.00 56.38 84 VAL A N 1
ATOM 688 C CA . VAL A 1 84 ? 6.467 -4.846 8.577 1.00 56.38 84 VAL A CA 1
ATOM 689 C C . VAL A 1 84 ? 6.891 -5.685 7.372 1.00 56.38 84 VAL A C 1
ATOM 691 O O . VAL A 1 84 ? 7.667 -6.628 7.509 1.00 56.38 84 VAL A O 1
ATOM 694 N N . GLU A 1 85 ? 6.385 -5.356 6.182 1.00 58.34 85 GLU A N 1
ATOM 695 C CA . GLU A 1 85 ? 6.910 -5.936 4.941 1.00 58.34 85 GLU A CA 1
ATOM 696 C C . GLU A 1 85 ? 8.310 -5.363 4.682 1.00 58.34 85 GLU A C 1
ATOM 698 O O . GLU A 1 85 ? 8.479 -4.165 4.421 1.00 58.34 85 GLU A O 1
ATOM 703 N N . LYS A 1 86 ? 9.327 -6.226 4.762 1.00 60.91 86 LYS A N 1
ATOM 704 C CA . LYS A 1 86 ? 10.685 -5.886 4.331 1.00 60.91 86 LYS A CA 1
ATOM 705 C C . LYS A 1 86 ? 10.725 -5.866 2.808 1.00 60.91 86 LYS A C 1
ATOM 707 O O . LYS A 1 86 ? 10.269 -6.801 2.157 1.00 60.91 86 LYS A O 1
ATOM 712 N N . ARG A 1 87 ? 11.271 -4.793 2.245 1.00 69.38 87 ARG A N 1
ATOM 713 C CA . ARG A 1 87 ? 11.498 -4.660 0.805 1.00 69.38 87 ARG A CA 1
ATOM 714 C C . ARG A 1 87 ? 12.905 -5.139 0.462 1.00 69.38 87 ARG A C 1
ATOM 716 O O . ARG A 1 87 ? 13.861 -4.780 1.143 1.00 69.38 87 ARG A O 1
ATOM 723 N N . ASP A 1 88 ? 13.028 -5.936 -0.596 1.00 71.69 88 ASP A N 1
ATOM 724 C CA . ASP A 1 88 ? 14.326 -6.409 -1.076 1.00 71.69 88 ASP A CA 1
ATOM 725 C C . ASP A 1 88 ? 15.092 -5.284 -1.770 1.00 71.69 88 ASP A C 1
ATOM 727 O O . ASP A 1 88 ? 14.655 -4.756 -2.795 1.00 71.69 88 ASP A O 1
ATOM 731 N N . TYR A 1 89 ? 16.265 -4.945 -1.237 1.00 72.62 89 TYR A N 1
ATOM 732 C CA . TYR A 1 89 ? 17.113 -3.861 -1.742 1.00 72.62 89 TYR A CA 1
ATOM 733 C C . TYR A 1 89 ? 17.540 -4.058 -3.208 1.00 72.62 89 TYR A C 1
ATOM 735 O O . TYR A 1 89 ? 17.694 -3.089 -3.953 1.00 72.62 89 TYR A O 1
ATOM 743 N N . TYR A 1 90 ? 17.680 -5.316 -3.642 1.00 79.56 90 TYR A N 1
ATOM 744 C CA . TYR A 1 90 ? 18.151 -5.672 -4.982 1.00 79.56 90 TYR A CA 1
ATOM 745 C C . TYR A 1 90 ? 17.210 -5.233 -6.111 1.00 79.56 90 TYR A C 1
ATOM 747 O O . TYR A 1 90 ? 17.661 -5.004 -7.232 1.00 79.56 90 TYR A O 1
ATOM 755 N N . VAL A 1 91 ? 15.918 -5.055 -5.825 1.00 77.50 91 VAL A N 1
ATOM 756 C CA . VAL A 1 91 ? 14.918 -4.655 -6.828 1.00 77.50 91 VAL A CA 1
ATOM 757 C C . VAL A 1 91 ? 15.175 -3.236 -7.356 1.00 77.50 91 VAL A C 1
ATOM 759 O O . VAL A 1 91 ? 14.819 -2.929 -8.493 1.00 77.50 91 VAL A O 1
ATOM 762 N N . ASN A 1 92 ? 15.876 -2.389 -6.595 1.00 76.62 92 ASN A N 1
ATOM 763 C CA . ASN A 1 92 ? 16.228 -1.035 -7.030 1.00 76.62 92 ASN A CA 1
ATOM 764 C C . ASN A 1 92 ? 17.289 -0.987 -8.138 1.00 76.62 92 ASN A C 1
ATOM 766 O O . ASN A 1 92 ? 17.392 0.027 -8.826 1.00 76.62 92 ASN A O 1
ATOM 770 N N . PHE A 1 93 ? 18.051 -2.067 -8.340 1.00 78.38 93 PHE A N 1
ATOM 771 C CA . PHE A 1 93 ? 19.031 -2.164 -9.428 1.00 78.38 93 PHE A CA 1
ATOM 772 C C . PHE A 1 93 ? 18.414 -2.647 -10.741 1.00 78.38 93 PHE A C 1
ATOM 774 O O . PHE A 1 93 ? 19.073 -2.620 -11.780 1.00 78.38 93 PHE A O 1
ATOM 781 N N . ILE A 1 94 ? 17.159 -3.098 -10.710 1.00 84.12 94 ILE A N 1
ATOM 782 C CA . ILE A 1 94 ? 16.480 -3.599 -11.897 1.00 84.12 94 ILE A CA 1
ATOM 783 C C . ILE A 1 94 ? 16.004 -2.391 -12.732 1.00 84.12 94 ILE A C 1
ATOM 785 O O . ILE A 1 94 ? 15.327 -1.502 -12.197 1.00 84.12 94 ILE A O 1
ATOM 789 N N . PRO A 1 95 ? 16.336 -2.333 -14.039 1.00 78.38 95 PRO A N 1
ATOM 790 C CA . PRO A 1 95 ? 15.862 -1.280 -14.936 1.00 78.38 95 PRO A CA 1
ATOM 791 C C . PRO A 1 95 ? 14.335 -1.357 -15.139 1.00 78.38 95 PRO A C 1
ATOM 793 O O . PRO A 1 95 ? 13.640 -2.158 -14.519 1.00 78.38 95 PRO A O 1
ATOM 796 N N . PHE A 1 96 ? 13.774 -0.500 -15.993 1.00 80.12 96 PHE A N 1
ATOM 797 C CA . PHE A 1 96 ? 12.327 -0.387 -16.242 1.00 80.12 96 PHE A CA 1
ATOM 798 C C . PHE A 1 96 ? 11.513 0.133 -15.051 1.00 80.12 96 PHE A C 1
ATOM 800 O O . PHE A 1 96 ? 10.309 -0.094 -14.947 1.00 80.12 96 PHE A O 1
ATOM 807 N N . GLY A 1 97 ? 12.159 0.865 -14.142 1.00 74.88 97 GLY A N 1
ATOM 808 C CA . GLY A 1 97 ? 11.477 1.500 -13.017 1.00 74.88 97 GLY A CA 1
ATOM 809 C C . GLY A 1 97 ? 10.994 0.521 -11.944 1.00 74.88 97 GLY A C 1
ATOM 810 O O . GLY A 1 97 ? 10.144 0.900 -11.140 1.00 74.88 97 GLY A O 1
ATOM 811 N N . ALA A 1 98 ? 11.530 -0.703 -11.890 1.00 79.31 98 ALA A N 1
ATOM 812 C CA . ALA A 1 98 ? 11.185 -1.714 -10.887 1.00 79.31 98 ALA A CA 1
ATOM 813 C C . ALA A 1 98 ? 11.339 -1.198 -9.441 1.00 79.31 98 ALA A C 1
ATOM 815 O O . ALA A 1 98 ? 10.403 -1.310 -8.648 1.00 79.31 98 ALA A O 1
ATOM 816 N N . GLY A 1 99 ? 12.448 -0.516 -9.129 1.00 77.12 99 GLY A N 1
ATOM 817 C CA . GLY A 1 99 ? 12.634 0.149 -7.831 1.00 77.12 99 GLY A CA 1
ATOM 818 C C . GLY A 1 99 ? 11.602 1.250 -7.550 1.00 77.12 99 GLY A C 1
ATOM 819 O O . GLY A 1 99 ? 11.114 1.403 -6.435 1.00 77.12 99 GLY A O 1
ATOM 820 N N . GLN A 1 100 ? 11.150 1.965 -8.583 1.00 77.75 100 GLN A N 1
ATOM 821 C CA . GLN A 1 100 ? 10.112 2.991 -8.433 1.00 77.75 100 GLN A CA 1
ATOM 822 C C . GLN A 1 100 ? 8.731 2.394 -8.158 1.00 77.75 100 GLN A C 1
ATOM 824 O O . GLN A 1 100 ? 7.936 2.983 -7.423 1.00 77.75 100 GLN A O 1
ATOM 829 N N . PHE A 1 101 ? 8.437 1.215 -8.712 1.00 80.00 101 PHE A N 1
ATOM 830 C CA . PHE A 1 101 ? 7.232 0.464 -8.367 1.00 80.00 101 PHE A CA 1
ATOM 831 C C . PHE A 1 101 ? 7.289 -0.065 -6.935 1.00 80.00 101 PHE A C 1
ATOM 833 O O . PHE A 1 101 ? 6.290 0.047 -6.219 1.00 80.00 101 PHE A O 1
ATOM 840 N N . GLN A 1 102 ? 8.454 -0.552 -6.499 1.00 74.50 102 GLN A N 1
ATOM 841 C CA . GLN A 1 102 ? 8.684 -0.978 -5.119 1.00 74.50 102 GLN A CA 1
ATOM 842 C C . GLN A 1 102 ? 8.483 0.184 -4.134 1.00 74.50 102 GLN A C 1
ATOM 844 O O . GLN A 1 102 ? 7.785 0.024 -3.136 1.00 74.50 102 GLN A O 1
ATOM 849 N N . ASN A 1 103 ? 8.979 1.378 -4.462 1.00 71.75 103 ASN A N 1
ATOM 850 C CA . ASN A 1 103 ? 8.852 2.588 -3.643 1.00 71.75 103 ASN A CA 1
ATOM 851 C C . ASN A 1 103 ? 7.466 3.269 -3.738 1.00 71.75 103 ASN A C 1
ATOM 853 O O . ASN A 1 103 ? 7.281 4.382 -3.250 1.00 71.75 103 ASN A O 1
ATOM 857 N N . GLY A 1 104 ? 6.470 2.649 -4.384 1.00 72.38 104 GLY A N 1
ATOM 858 C CA . GLY A 1 104 ? 5.113 3.202 -4.516 1.00 72.38 104 GLY A CA 1
ATOM 859 C C . GLY A 1 104 ? 4.981 4.371 -5.506 1.00 72.38 104 GLY A C 1
ATOM 860 O O . GLY A 1 104 ? 3.889 4.918 -5.690 1.00 72.38 104 GLY A O 1
ATOM 861 N N . GLN A 1 105 ? 6.051 4.729 -6.216 1.00 76.62 105 GLN A N 1
ATOM 862 C CA . GLN A 1 105 ? 6.104 5.824 -7.186 1.00 76.62 105 GLN A CA 1
ATOM 863 C C . GLN A 1 105 ? 5.654 5.366 -8.583 1.00 76.62 105 GLN A C 1
ATOM 865 O O . GLN A 1 105 ? 6.367 5.512 -9.576 1.00 76.62 105 GLN A O 1
ATOM 870 N N . ARG A 1 106 ? 4.417 4.853 -8.687 1.00 78.56 106 ARG A N 1
ATOM 871 C CA . ARG A 1 106 ? 3.873 4.245 -9.923 1.00 78.56 106 ARG A CA 1
ATOM 872 C C . ARG A 1 106 ? 4.008 5.124 -11.168 1.00 78.56 106 ARG A C 1
ATOM 874 O O . ARG A 1 106 ? 4.311 4.620 -12.240 1.00 78.56 106 ARG A O 1
ATOM 881 N N . LYS A 1 107 ? 3.801 6.439 -11.039 1.00 79.69 107 LYS A N 1
ATOM 882 C CA . LYS A 1 107 ? 3.906 7.371 -12.177 1.00 79.69 107 LYS A CA 1
ATOM 883 C C . LYS A 1 107 ? 5.327 7.453 -12.728 1.00 79.69 107 LYS A C 1
ATOM 885 O O . LYS A 1 107 ? 5.497 7.428 -13.941 1.00 79.69 107 LYS A O 1
ATOM 890 N N . LYS A 1 108 ? 6.329 7.522 -11.845 1.00 78.19 108 LYS A N 1
ATOM 891 C CA . LYS A 1 108 ? 7.737 7.522 -12.251 1.00 78.19 108 LYS A CA 1
ATOM 892 C C . LYS A 1 108 ? 8.129 6.172 -12.839 1.00 78.19 108 LYS A C 1
ATOM 894 O O . LYS A 1 108 ? 8.750 6.144 -13.892 1.00 78.19 108 LYS A O 1
ATOM 899 N N . GLY A 1 109 ? 7.702 5.074 -12.205 1.00 81.56 109 GLY A N 1
ATOM 900 C CA . GLY A 1 109 ? 7.925 3.719 -12.713 1.00 81.56 109 GLY A CA 1
ATOM 901 C C . GLY A 1 109 ? 7.423 3.550 -14.147 1.00 81.56 109 GLY A C 1
ATOM 902 O O . GLY A 1 109 ? 8.190 3.149 -15.016 1.00 81.56 109 GLY A O 1
ATOM 903 N N . ILE A 1 110 ? 6.181 3.962 -14.427 1.00 85.19 110 ILE A N 1
ATOM 904 C CA . ILE A 1 110 ? 5.608 3.923 -15.783 1.00 85.19 110 ILE A CA 1
ATOM 905 C C . ILE A 1 110 ? 6.388 4.826 -16.744 1.00 85.19 110 ILE A C 1
ATOM 907 O O . ILE A 1 110 ? 6.695 4.398 -17.851 1.00 85.19 110 ILE A O 1
ATOM 911 N N . ALA A 1 111 ? 6.733 6.052 -16.342 1.00 87.50 111 ALA A N 1
ATOM 912 C CA . ALA A 1 111 ? 7.480 6.969 -17.202 1.00 87.50 111 ALA A CA 1
ATOM 913 C C . ALA A 1 111 ? 8.853 6.402 -17.600 1.00 87.50 111 ALA A C 1
ATOM 915 O O . ALA A 1 111 ? 9.214 6.445 -18.775 1.00 87.50 111 ALA A O 1
ATOM 916 N N . PHE A 1 112 ? 9.598 5.826 -16.651 1.00 87.25 112 PHE A N 1
ATOM 917 C CA . PHE A 1 112 ? 10.869 5.163 -16.947 1.00 87.25 112 PHE A CA 1
ATOM 918 C C . PHE A 1 112 ? 10.676 3.915 -17.806 1.00 87.25 112 PHE A C 1
ATOM 920 O O . PHE A 1 112 ? 11.392 3.763 -18.791 1.00 87.25 112 PHE A O 1
ATOM 927 N N . ALA A 1 113 ? 9.697 3.064 -17.486 1.00 87.94 113 ALA A N 1
ATOM 928 C CA . ALA A 1 113 ? 9.410 1.856 -18.253 1.00 87.94 113 ALA A CA 1
ATOM 929 C C . ALA A 1 113 ? 9.078 2.178 -19.716 1.00 87.94 113 ALA A C 1
ATOM 931 O O . ALA A 1 113 ? 9.663 1.585 -20.619 1.00 87.94 113 ALA A O 1
ATOM 932 N N . VAL A 1 114 ? 8.190 3.148 -19.958 1.00 90.62 114 VAL A N 1
ATOM 933 C CA . VAL A 1 114 ? 7.792 3.564 -21.309 1.00 90.62 114 VAL A CA 1
ATOM 934 C C . VAL A 1 114 ? 8.972 4.181 -22.054 1.00 90.62 114 VAL A C 1
ATOM 936 O O . VAL A 1 114 ? 9.264 3.755 -23.168 1.00 90.62 114 VAL A O 1
ATOM 939 N N . SER A 1 115 ? 9.689 5.129 -21.444 1.00 88.81 115 SER A N 1
ATOM 940 C CA . SER A 1 115 ? 10.813 5.809 -22.100 1.00 88.81 115 SER A CA 1
ATOM 941 C C . SER A 1 115 ? 11.959 4.853 -22.435 1.00 88.81 115 SER A C 1
ATOM 943 O O . SER A 1 115 ? 12.462 4.867 -23.556 1.00 88.81 115 SER A O 1
ATOM 945 N N . GLN A 1 116 ? 12.351 3.985 -21.497 1.00 89.69 116 GLN A N 1
ATOM 946 C CA . GLN A 1 116 ? 13.417 3.003 -21.719 1.00 89.69 116 GLN A CA 1
ATOM 947 C C . GLN A 1 116 ? 13.004 1.945 -22.742 1.00 89.69 116 GLN A C 1
ATOM 949 O O . GLN A 1 116 ? 13.821 1.565 -23.576 1.00 89.69 116 GLN A O 1
ATOM 954 N N . SER A 1 117 ? 11.742 1.505 -22.725 1.00 89.94 117 SER A N 1
ATOM 955 C CA . SER A 1 117 ? 11.239 0.548 -23.716 1.00 89.94 117 SER A CA 1
ATOM 956 C C . SER A 1 117 ? 11.195 1.164 -25.109 1.00 89.94 117 SER A C 1
ATOM 958 O O . SER A 1 117 ? 11.661 0.542 -26.054 1.00 89.94 117 SER A O 1
ATOM 960 N N . ALA A 1 118 ? 10.695 2.395 -25.248 1.00 92.31 118 ALA A N 1
ATOM 961 C CA . ALA A 1 118 ? 10.615 3.072 -26.539 1.00 92.31 118 ALA A CA 1
ATOM 962 C C . ALA A 1 118 ? 12.006 3.300 -27.146 1.00 92.31 118 ALA A C 1
ATOM 964 O O . ALA A 1 118 ? 12.245 2.943 -28.300 1.00 92.31 118 ALA A O 1
ATOM 965 N N . LEU A 1 119 ? 12.942 3.846 -26.365 1.00 89.62 119 LEU A N 1
ATOM 966 C CA . LEU A 1 119 ? 14.299 4.127 -26.836 1.00 89.62 119 LEU A CA 1
ATOM 967 C C . LEU A 1 119 ? 15.097 2.841 -27.079 1.00 89.62 119 LEU A C 1
ATOM 969 O O . LEU A 1 119 ? 15.730 2.705 -28.126 1.00 89.62 119 LEU A O 1
ATOM 973 N N . GLY A 1 120 ? 15.014 1.879 -26.158 1.00 87.19 120 GLY A N 1
ATOM 974 C CA . GLY A 1 120 ? 15.700 0.596 -26.274 1.00 87.19 120 GLY A CA 1
ATOM 975 C C . GLY A 1 120 ? 15.201 -0.215 -27.466 1.00 87.19 120 GLY A C 1
ATOM 976 O O . GLY A 1 120 ? 16.008 -0.720 -28.244 1.00 87.19 120 GLY A O 1
ATOM 977 N N . PHE A 1 121 ? 13.881 -0.274 -27.670 1.00 93.06 121 PHE A N 1
ATOM 978 C CA . PHE A 1 121 ? 13.286 -0.932 -28.832 1.00 93.06 121 PHE A CA 1
ATOM 979 C C . PHE A 1 121 ? 13.676 -0.237 -30.136 1.00 93.06 121 PHE A C 1
ATOM 981 O O . PHE A 1 121 ? 14.042 -0.910 -31.093 1.00 93.06 121 PHE A O 1
ATOM 988 N N . THR A 1 122 ? 13.670 1.099 -30.167 1.00 90.75 122 THR A N 1
ATOM 989 C CA . THR A 1 122 ? 14.104 1.867 -31.346 1.00 90.75 122 THR A CA 1
ATOM 990 C C . THR A 1 122 ? 15.557 1.557 -31.701 1.00 90.75 122 THR A C 1
ATOM 992 O O . THR A 1 122 ? 15.860 1.255 -32.854 1.00 90.75 122 THR A O 1
ATOM 995 N N . SER A 1 123 ? 16.454 1.566 -30.712 1.00 88.69 123 SER A N 1
ATOM 996 C CA . SER A 1 123 ? 17.869 1.244 -30.915 1.00 88.69 123 SER A CA 1
ATOM 997 C C . SER A 1 123 ? 18.058 -0.200 -31.399 1.00 88.69 123 SER A C 1
ATOM 999 O O . SER A 1 123 ? 18.768 -0.436 -32.376 1.00 88.69 123 SER A O 1
ATOM 1001 N N . ALA A 1 124 ? 17.368 -1.168 -30.788 1.00 90.94 124 ALA A N 1
ATOM 1002 C CA . ALA A 1 124 ? 17.432 -2.574 -31.187 1.00 90.94 124 ALA A CA 1
ATOM 1003 C C . ALA A 1 124 ? 16.866 -2.815 -32.598 1.00 90.94 124 ALA A C 1
ATOM 1005 O O . ALA A 1 124 ? 17.437 -3.589 -33.370 1.00 90.94 124 ALA A O 1
ATOM 1006 N N . ALA A 1 125 ? 15.776 -2.135 -32.959 1.00 91.69 125 ALA A N 1
ATOM 1007 C CA . ALA A 1 125 ? 15.178 -2.208 -34.287 1.00 91.69 125 ALA A CA 1
ATOM 1008 C C . ALA A 1 125 ? 16.118 -1.634 -35.354 1.00 91.69 125 ALA A C 1
ATOM 1010 O O . ALA A 1 125 ? 16.348 -2.285 -36.371 1.00 91.69 125 ALA A O 1
ATOM 1011 N N . LEU A 1 126 ? 16.720 -0.466 -35.098 1.00 88.75 126 LEU A N 1
ATOM 1012 C CA . LEU A 1 126 ? 17.708 0.141 -35.995 1.00 88.75 126 LEU A CA 1
ATOM 1013 C C . LEU A 1 126 ? 18.948 -0.741 -36.152 1.00 88.75 126 LEU A C 1
ATOM 1015 O O . LEU A 1 126 ? 19.396 -0.965 -37.273 1.00 88.75 126 LEU A O 1
ATOM 1019 N N . PHE A 1 127 ? 19.460 -1.301 -35.054 1.00 88.31 127 PHE A N 1
ATOM 1020 C CA . PHE A 1 127 ? 20.572 -2.248 -35.097 1.00 88.31 127 PHE A CA 1
ATOM 1021 C C . PHE A 1 127 ? 20.239 -3.472 -35.952 1.00 88.31 127 PHE A C 1
ATOM 1023 O O . PHE A 1 127 ? 21.011 -3.846 -36.831 1.00 88.31 127 PHE A O 1
ATOM 1030 N N . THR A 1 128 ? 19.069 -4.074 -35.727 1.00 89.81 128 THR A N 1
ATOM 1031 C CA . THR A 1 128 ? 18.614 -5.257 -36.469 1.00 89.81 128 THR A CA 1
ATOM 1032 C C . THR A 1 128 ? 18.420 -4.938 -37.949 1.00 89.81 128 THR A C 1
ATOM 1034 O O . THR A 1 128 ? 18.817 -5.724 -38.808 1.00 89.81 128 THR A O 1
ATOM 1037 N N . TYR A 1 129 ? 17.858 -3.771 -38.269 1.00 88.62 129 TYR A N 1
ATOM 1038 C CA . TYR A 1 129 ? 17.705 -3.298 -39.643 1.00 88.62 129 TYR A CA 1
ATOM 1039 C C . TYR A 1 129 ? 19.062 -3.134 -40.338 1.00 88.62 129 TYR A C 1
ATOM 1041 O O . TYR A 1 129 ? 19.269 -3.674 -41.423 1.00 88.62 129 TYR A O 1
ATOM 1049 N N . LEU A 1 130 ? 20.016 -2.458 -39.692 1.00 86.81 130 LEU A N 1
ATOM 1050 C CA . LEU A 1 130 ? 21.361 -2.274 -40.238 1.00 86.81 130 LEU A CA 1
ATOM 1051 C C . LEU A 1 130 ? 22.086 -3.617 -40.413 1.00 86.81 130 LEU A C 1
ATOM 1053 O O . LEU A 1 130 ? 22.681 -3.864 -41.461 1.00 86.81 130 LEU A O 1
ATOM 1057 N N . LEU A 1 131 ? 21.969 -4.517 -39.433 1.00 88.12 131 LEU A N 1
ATOM 1058 C CA . LEU A 1 131 ? 22.581 -5.844 -39.464 1.00 88.12 131 LEU A CA 1
ATOM 1059 C C . LEU A 1 131 ? 22.010 -6.728 -40.582 1.00 88.12 131 LEU A C 1
ATOM 1061 O O . LEU A 1 131 ? 22.758 -7.426 -41.262 1.00 88.12 131 LEU A O 1
ATOM 1065 N N . THR A 1 132 ? 20.691 -6.713 -40.780 1.00 87.38 132 THR A N 1
ATOM 1066 C CA . THR A 1 132 ? 20.024 -7.537 -41.802 1.00 87.38 132 THR A CA 1
ATOM 1067 C C . THR A 1 132 ? 20.245 -7.003 -43.212 1.00 87.38 132 THR A C 1
ATOM 1069 O O . THR A 1 132 ? 20.444 -7.799 -44.130 1.00 87.38 132 THR A O 1
ATOM 1072 N N . ARG A 1 133 ? 20.243 -5.675 -43.387 1.00 83.62 133 ARG A N 1
ATOM 1073 C CA . ARG A 1 133 ? 20.383 -5.031 -44.698 1.00 83.62 133 ARG A CA 1
ATOM 1074 C C . ARG A 1 133 ? 21.821 -5.018 -45.207 1.00 83.62 133 ARG A C 1
ATOM 1076 O O . ARG A 1 133 ? 22.033 -5.368 -46.362 1.00 83.62 133 ARG A O 1
ATOM 1083 N N . TYR A 1 134 ? 22.780 -4.630 -44.368 1.00 81.56 134 TYR A N 1
ATOM 1084 C CA . TYR A 1 134 ? 24.168 -4.411 -44.797 1.00 81.56 134 TYR A CA 1
ATOM 1085 C C . TYR A 1 134 ? 25.104 -5.563 -44.420 1.00 81.56 134 TYR A C 1
ATOM 1087 O O . TYR A 1 134 ? 26.190 -5.667 -44.979 1.00 81.56 134 TYR A O 1
ATOM 1095 N N . ARG A 1 135 ? 24.667 -6.479 -43.537 1.00 70.56 135 ARG A N 1
ATOM 1096 C CA . ARG A 1 135 ? 25.490 -7.565 -42.972 1.00 70.56 135 ARG A CA 1
ATOM 1097 C C . ARG A 1 135 ? 26.778 -7.017 -42.325 1.00 70.56 135 ARG A C 1
ATOM 1099 O O . ARG A 1 135 ? 27.079 -5.833 -42.360 1.00 70.56 135 ARG A O 1
ATOM 1106 N N . LEU A 1 136 ? 27.553 -7.866 -41.659 1.00 63.56 136 LEU A N 1
ATOM 1107 C CA . LEU A 1 136 ? 28.804 -7.471 -40.982 1.00 63.56 136 LEU A CA 1
ATOM 1108 C C . LEU A 1 136 ? 29.936 -7.026 -41.946 1.00 63.56 136 LEU A C 1
ATOM 1110 O O . LEU A 1 136 ? 31.077 -6.889 -41.511 1.00 63.56 136 LEU A O 1
ATOM 1114 N N . GLN A 1 137 ? 29.656 -6.827 -43.240 1.00 58.41 137 GLN A N 1
ATOM 1115 C CA . GLN A 1 137 ? 30.649 -6.575 -44.286 1.00 58.41 137 GLN A CA 1
ATOM 1116 C C . GLN A 1 137 ? 30.431 -5.214 -44.963 1.00 58.41 137 GLN A C 1
ATOM 1118 O O . GLN A 1 137 ? 29.351 -4.906 -45.451 1.00 58.41 137 GLN A O 1
ATOM 1123 N N . SER A 1 138 ? 31.507 -4.424 -44.969 1.00 56.12 138 SER A N 1
ATOM 1124 C CA . SER A 1 138 ? 31.629 -2.983 -45.237 1.00 56.12 138 SER A CA 1
ATOM 1125 C C . SER A 1 138 ? 31.254 -2.452 -46.629 1.00 56.12 138 SER A C 1
ATOM 1127 O O . SER A 1 138 ? 31.732 -1.375 -46.982 1.00 56.12 138 SER A O 1
ATOM 1129 N N . ASP A 1 139 ? 30.437 -3.132 -47.430 1.00 65.81 139 ASP A N 1
ATOM 1130 C CA . ASP A 1 139 ? 30.058 -2.605 -48.750 1.00 65.81 139 ASP A CA 1
ATOM 1131 C C . ASP A 1 139 ? 28.742 -1.824 -48.666 1.00 65.81 139 ASP A C 1
ATOM 1133 O O . ASP A 1 139 ? 27.668 -2.284 -49.049 1.00 65.81 139 ASP A O 1
ATOM 1137 N N . VAL A 1 140 ? 28.831 -0.622 -48.090 1.00 72.88 140 VAL A N 1
ATOM 1138 C CA . VAL A 1 140 ? 27.746 0.364 -48.139 1.00 72.88 140 VAL A CA 1
ATOM 1139 C C . VAL A 1 140 ? 27.889 1.144 -49.449 1.00 72.88 140 VAL A C 1
ATOM 1141 O O . VAL A 1 140 ? 28.910 1.816 -49.636 1.00 72.88 140 VAL A O 1
ATOM 1144 N N . PRO A 1 141 ? 26.897 1.098 -50.359 1.00 79.00 141 PRO A N 1
ATOM 1145 C CA . PRO A 1 141 ? 26.916 1.908 -51.571 1.00 79.00 141 PRO A CA 1
ATOM 1146 C C . PRO A 1 141 ? 27.118 3.387 -51.227 1.00 79.00 141 PRO A C 1
ATOM 1148 O O . PRO A 1 141 ? 26.494 3.902 -50.297 1.00 79.00 141 PRO A O 1
ATOM 1151 N N . ARG A 1 142 ? 27.968 4.097 -51.982 1.00 73.44 142 ARG A N 1
ATOM 1152 C CA . ARG A 1 142 ? 28.279 5.517 -51.711 1.00 73.44 142 ARG A CA 1
ATOM 1153 C C . ARG A 1 142 ? 27.037 6.416 -51.699 1.00 73.44 142 ARG A C 1
ATOM 1155 O O . ARG A 1 142 ? 27.043 7.426 -51.009 1.00 73.44 142 ARG A O 1
ATOM 1162 N N . GLU A 1 143 ? 25.988 6.026 -52.418 1.00 78.38 143 GLU A N 1
ATOM 1163 C CA . GLU A 1 143 ? 24.697 6.724 -52.467 1.00 78.38 143 GLU A CA 1
ATOM 1164 C C . GLU A 1 143 ? 23.881 6.578 -51.169 1.00 78.38 143 GLU A C 1
ATOM 1166 O O . GLU A 1 143 ? 23.127 7.477 -50.814 1.00 78.38 143 GLU A O 1
ATOM 1171 N N . GLU A 1 144 ? 24.059 5.481 -50.423 1.00 80.94 144 GLU A N 1
ATOM 1172 C CA . GLU A 1 144 ? 23.328 5.197 -49.177 1.00 80.94 144 GLU A CA 1
ATOM 1173 C C . GLU A 1 144 ? 24.140 5.551 -47.915 1.00 80.94 144 GLU A C 1
ATOM 1175 O O . GLU A 1 144 ? 23.621 5.502 -46.795 1.00 80.94 144 GLU A O 1
ATOM 1180 N N . ALA A 1 145 ? 25.411 5.938 -48.074 1.00 81.25 145 ALA A N 1
ATOM 1181 C CA . ALA A 1 145 ? 26.348 6.167 -46.974 1.00 81.25 145 ALA A CA 1
ATOM 1182 C C . ALA A 1 145 ? 25.856 7.217 -45.961 1.00 81.25 145 ALA A C 1
ATOM 1184 O O . ALA A 1 145 ? 25.949 6.997 -44.750 1.00 81.25 145 ALA A O 1
ATOM 1185 N N . ASP A 1 146 ? 25.280 8.325 -46.434 1.00 85.44 146 ASP A N 1
ATOM 1186 C CA . ASP A 1 146 ? 24.757 9.383 -45.560 1.00 85.44 146 ASP A CA 1
ATOM 1187 C C . ASP A 1 146 ? 23.529 8.917 -44.767 1.00 85.44 146 ASP A C 1
ATOM 1189 O O . ASP A 1 146 ? 23.397 9.201 -43.572 1.00 85.44 146 ASP A O 1
ATOM 1193 N N . THR A 1 147 ? 22.644 8.138 -45.394 1.00 84.62 147 THR A N 1
ATOM 1194 C CA . THR A 1 147 ? 21.472 7.562 -44.725 1.00 84.62 147 THR A CA 1
ATOM 1195 C C . THR A 1 147 ? 21.887 6.563 -43.649 1.00 84.62 147 THR A C 1
ATOM 1197 O O . THR A 1 147 ? 21.392 6.636 -42.522 1.00 84.62 147 THR A O 1
ATOM 1200 N N . VAL A 1 148 ? 22.827 5.665 -43.958 1.00 85.25 148 VAL A N 1
ATOM 1201 C CA . VAL A 1 148 ? 23.363 4.688 -42.996 1.00 85.25 148 VAL A CA 1
ATOM 1202 C C . VAL A 1 148 ? 24.025 5.390 -41.818 1.00 85.25 148 VAL A C 1
ATOM 1204 O O . VAL A 1 148 ? 23.753 5.040 -40.670 1.00 85.25 148 VAL A O 1
ATOM 1207 N N . ARG A 1 149 ? 24.829 6.427 -42.078 1.00 86.44 149 ARG A N 1
ATOM 1208 C CA . ARG A 1 149 ? 25.479 7.213 -41.027 1.00 86.44 149 ARG A CA 1
ATOM 1209 C C . ARG A 1 149 ? 24.459 7.862 -40.093 1.00 86.44 149 ARG A C 1
ATOM 1211 O O . ARG A 1 149 ? 24.625 7.787 -38.878 1.00 86.44 149 ARG A O 1
ATOM 1218 N N . ASN A 1 150 ? 23.383 8.438 -40.627 1.00 87.88 150 ASN A N 1
ATOM 1219 C CA . ASN A 1 150 ? 22.319 9.036 -39.816 1.00 87.88 150 ASN A CA 1
ATOM 1220 C C . ASN A 1 150 ? 21.561 7.991 -38.982 1.00 87.88 150 ASN A C 1
ATOM 1222 O O . ASN A 1 150 ? 21.298 8.224 -37.801 1.00 87.88 150 ASN A O 1
ATOM 1226 N N . LEU A 1 151 ? 21.255 6.825 -39.560 1.00 88.00 151 LEU A N 1
ATOM 1227 C CA . LEU A 1 151 ? 20.618 5.714 -38.841 1.00 88.00 151 LEU A CA 1
ATOM 1228 C C . LEU A 1 151 ? 21.516 5.176 -37.723 1.00 88.00 151 LEU A C 1
ATOM 1230 O O . LEU A 1 151 ? 21.030 4.894 -36.629 1.00 88.00 151 LEU A O 1
ATOM 1234 N N . GLN A 1 152 ? 22.821 5.079 -37.969 1.00 87.44 152 GLN A N 1
ATOM 1235 C CA . GLN A 1 152 ? 23.796 4.621 -36.985 1.00 87.44 152 GLN A CA 1
ATOM 1236 C C . GLN A 1 152 ? 23.981 5.639 -35.853 1.00 87.44 152 GLN A C 1
ATOM 1238 O O . GLN A 1 152 ? 24.007 5.251 -34.686 1.00 87.44 152 GLN A O 1
ATOM 1243 N N . ILE A 1 153 ? 24.036 6.940 -36.169 1.00 90.25 153 ILE A N 1
ATOM 1244 C CA . ILE A 1 153 ? 24.019 8.008 -35.158 1.00 90.25 153 ILE A CA 1
ATOM 1245 C C . ILE A 1 153 ? 22.757 7.874 -34.306 1.00 90.25 153 ILE A C 1
ATOM 1247 O O . ILE A 1 153 ? 22.859 7.797 -33.086 1.00 90.25 153 ILE A O 1
ATOM 1251 N N . LEU A 1 154 ? 21.579 7.752 -34.924 1.00 90.25 154 LEU A N 1
ATOM 1252 C CA . LEU A 1 154 ? 20.316 7.625 -34.199 1.00 90.25 154 LEU A CA 1
ATOM 1253 C C . LEU A 1 154 ? 20.272 6.366 -33.319 1.00 90.25 154 LEU A C 1
ATOM 1255 O O . LEU A 1 154 ? 19.829 6.433 -32.171 1.00 90.25 154 LEU A O 1
ATOM 1259 N N . GLN A 1 155 ? 20.766 5.231 -33.813 1.00 90.69 155 GLN A N 1
ATOM 1260 C CA . GLN A 1 155 ? 20.864 3.980 -33.060 1.00 90.69 155 GLN A CA 1
ATOM 1261 C C . GLN A 1 155 ? 21.754 4.139 -31.818 1.00 90.69 155 GLN A C 1
ATOM 1263 O O . GLN A 1 155 ? 21.352 3.748 -30.719 1.00 90.69 155 GLN A O 1
ATOM 1268 N N . VAL A 1 156 ? 22.947 4.719 -31.982 1.00 89.69 156 VAL A N 1
ATOM 1269 C CA . VAL A 1 156 ? 23.910 4.925 -30.891 1.00 89.69 156 VAL A CA 1
ATOM 1270 C C . VAL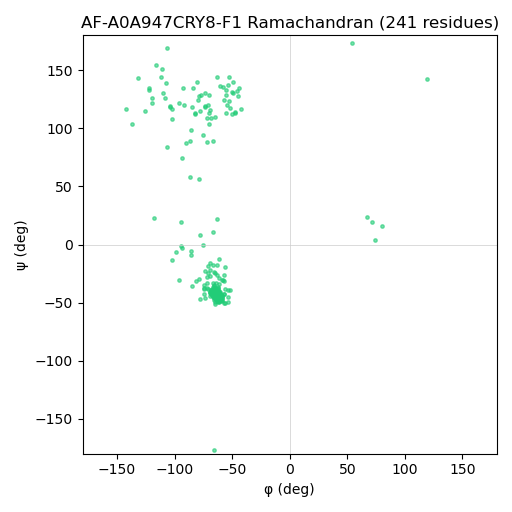 A 1 156 ? 23.386 5.958 -29.897 1.00 89.69 156 VAL A C 1
ATOM 1272 O O . VAL A 1 156 ? 23.465 5.736 -28.691 1.00 89.69 156 VAL A O 1
ATOM 1275 N N . THR A 1 157 ? 22.787 7.051 -30.373 1.00 92.94 157 THR A N 1
ATOM 1276 C CA . THR A 1 157 ? 22.193 8.082 -29.514 1.00 92.94 157 THR A CA 1
ATOM 1277 C C . THR A 1 157 ? 21.031 7.522 -28.696 1.00 92.94 157 THR A C 1
ATOM 1279 O O . THR A 1 157 ? 21.004 7.701 -27.481 1.00 92.94 157 THR A O 1
ATOM 1282 N N . THR A 1 158 ? 20.091 6.804 -29.316 1.00 87.44 158 THR A N 1
ATOM 1283 C CA . THR A 1 158 ? 18.950 6.198 -28.602 1.00 87.44 158 THR A CA 1
ATOM 1284 C C . THR A 1 158 ? 19.393 5.108 -27.626 1.00 87.44 158 THR A C 1
ATOM 1286 O O . THR A 1 158 ? 18.889 5.052 -26.502 1.00 87.44 158 THR A O 1
ATOM 1289 N N . GLY A 1 159 ? 20.388 4.296 -27.996 1.00 85.81 159 GLY A N 1
ATOM 1290 C CA . GLY A 1 159 ? 20.994 3.304 -27.105 1.00 85.81 159 GLY A CA 1
ATOM 1291 C C . GLY A 1 159 ? 21.684 3.952 -25.901 1.00 85.81 159 GLY A C 1
ATOM 1292 O O . GLY A 1 159 ? 21.416 3.585 -24.757 1.00 85.81 159 GLY A O 1
ATOM 1293 N N . GLY A 1 160 ? 22.498 4.984 -26.139 1.00 91.56 160 GLY A N 1
ATOM 1294 C CA . GLY A 1 160 ? 23.169 5.751 -25.089 1.00 91.56 160 GLY A CA 1
ATOM 1295 C C . GLY A 1 160 ? 22.188 6.441 -24.137 1.00 91.56 160 GLY A C 1
ATOM 1296 O O . GLY A 1 160 ? 22.345 6.349 -22.920 1.00 91.56 160 GLY A O 1
ATOM 1297 N N . LEU A 1 161 ? 21.127 7.058 -24.669 1.00 91.88 161 LEU A N 1
ATOM 1298 C CA . LEU A 1 161 ? 20.057 7.656 -23.861 1.00 91.88 161 LEU A CA 1
ATOM 1299 C C . LEU A 1 161 ? 19.325 6.614 -23.013 1.00 91.88 161 LEU A C 1
ATOM 1301 O O . LEU A 1 161 ? 18.999 6.888 -21.860 1.00 91.88 161 LEU A O 1
ATOM 1305 N N . THR A 1 162 ? 19.099 5.416 -23.552 1.00 89.50 162 THR A N 1
ATOM 1306 C CA . THR A 1 162 ? 18.475 4.314 -22.808 1.00 89.50 162 THR A CA 1
ATOM 1307 C C . THR A 1 162 ? 19.325 3.922 -21.603 1.00 89.50 162 THR A C 1
ATOM 1309 O O . THR A 1 162 ? 18.808 3.858 -20.489 1.00 89.50 162 THR A O 1
ATOM 1312 N N . LEU A 1 163 ? 20.632 3.725 -21.801 1.00 89.75 163 LEU A N 1
ATOM 1313 C CA . LEU A 1 163 ? 21.561 3.379 -20.721 1.00 89.75 163 LEU A CA 1
ATOM 1314 C C . LEU A 1 163 ? 21.685 4.503 -19.685 1.00 89.75 163 LEU A C 1
ATOM 1316 O O . LEU A 1 163 ? 21.639 4.237 -18.484 1.00 89.75 163 LEU A O 1
ATOM 1320 N N . GLY A 1 164 ? 21.767 5.759 -20.131 1.00 91.62 164 GLY A N 1
ATOM 1321 C CA . GLY A 1 164 ? 21.778 6.921 -19.240 1.00 91.62 164 GLY A CA 1
ATOM 1322 C C . GLY A 1 164 ? 20.510 7.008 -18.385 1.00 91.62 164 GLY A C 1
ATOM 1323 O O . GLY A 1 164 ? 20.587 7.197 -17.171 1.00 91.62 164 GLY A O 1
ATOM 1324 N N . LEU A 1 165 ? 19.339 6.783 -18.988 1.00 89.00 165 LEU A N 1
ATOM 1325 C CA . LEU A 1 165 ? 18.063 6.733 -18.272 1.00 89.00 165 LEU A CA 1
ATOM 1326 C C . LEU A 1 165 ? 17.959 5.537 -17.322 1.00 89.00 165 LEU A C 1
ATOM 1328 O O . LEU A 1 165 ? 17.293 5.649 -16.295 1.00 89.00 165 LEU A O 1
ATOM 1332 N N . MET A 1 166 ? 18.567 4.394 -17.645 1.00 85.56 166 MET A N 1
ATOM 1333 C CA . MET A 1 166 ? 18.647 3.244 -16.735 1.00 85.56 166 MET A CA 1
ATOM 1334 C C . MET A 1 166 ? 19.482 3.576 -15.506 1.00 85.56 166 MET A C 1
ATOM 1336 O O . MET A 1 166 ? 18.988 3.421 -14.391 1.00 85.56 166 MET A O 1
ATOM 1340 N N . ALA A 1 167 ? 20.690 4.108 -15.699 1.00 87.25 167 ALA A N 1
ATOM 1341 C CA . ALA A 1 167 ? 21.554 4.524 -14.600 1.00 87.25 167 ALA A CA 1
ATOM 1342 C C . ALA A 1 167 ? 20.871 5.580 -13.716 1.00 87.25 167 ALA A C 1
ATOM 1344 O O . ALA A 1 167 ? 20.837 5.440 -12.495 1.00 87.25 167 ALA A O 1
ATOM 1345 N N . TRP A 1 168 ? 20.246 6.591 -14.327 1.00 86.50 168 TRP A N 1
ATOM 1346 C CA . TRP A 1 168 ? 19.504 7.614 -13.592 1.00 86.50 168 TRP A CA 1
ATOM 1347 C C . TRP A 1 168 ? 18.305 7.042 -12.828 1.00 86.50 168 TRP A C 1
ATOM 1349 O O . TRP A 1 168 ? 18.087 7.386 -11.670 1.00 86.50 168 TRP A O 1
ATOM 1359 N N . GLY A 1 169 ? 17.536 6.141 -13.446 1.00 79.88 169 GLY A N 1
ATOM 1360 C CA . GLY A 1 169 ? 16.396 5.490 -12.801 1.00 79.88 169 GLY A CA 1
ATOM 1361 C C . GLY A 1 169 ? 16.795 4.650 -11.584 1.00 79.88 169 GLY A C 1
ATOM 1362 O O . GLY A 1 169 ? 16.078 4.670 -10.584 1.00 79.88 169 GLY A O 1
ATOM 1363 N N . ILE A 1 170 ? 17.946 3.969 -11.654 1.00 83.38 170 ILE A N 1
ATOM 1364 C CA . ILE A 1 170 ? 18.537 3.217 -10.536 1.00 83.38 170 ILE A CA 1
ATOM 1365 C C . ILE A 1 170 ? 18.949 4.177 -9.413 1.00 83.38 170 ILE A C 1
ATOM 1367 O O . ILE A 1 170 ? 18.588 3.956 -8.259 1.00 83.38 170 ILE A O 1
ATOM 1371 N N . LEU A 1 171 ? 19.643 5.274 -9.736 1.00 83.31 171 LEU A N 1
ATOM 1372 C CA . LEU A 1 171 ? 20.041 6.281 -8.745 1.00 83.31 171 LEU A CA 1
ATOM 1373 C C . LEU A 1 171 ? 18.829 6.923 -8.055 1.00 83.31 171 LEU A C 1
ATOM 1375 O O . LEU A 1 171 ? 18.808 7.011 -6.830 1.00 83.31 171 LEU A O 1
ATOM 1379 N N . ASP A 1 172 ? 17.799 7.315 -8.813 1.00 79.81 172 ASP A N 1
ATOM 1380 C CA . ASP A 1 172 ? 16.559 7.868 -8.250 1.00 79.81 172 ASP A CA 1
ATOM 1381 C C . ASP A 1 172 ? 15.874 6.836 -7.336 1.00 79.81 172 ASP A C 1
ATOM 1383 O O . ASP A 1 172 ? 15.440 7.171 -6.236 1.00 79.81 172 ASP A O 1
ATOM 1387 N N . ALA A 1 173 ? 15.835 5.559 -7.733 1.00 75.38 173 ALA A N 1
ATOM 1388 C CA . ALA A 1 173 ? 15.249 4.501 -6.911 1.00 75.38 173 ALA A CA 1
ATOM 1389 C C . ALA A 1 173 ? 16.028 4.256 -5.607 1.00 75.38 173 ALA A C 1
ATOM 1391 O O . ALA A 1 173 ? 15.403 4.023 -4.573 1.00 75.38 173 ALA A O 1
ATOM 1392 N N . LEU A 1 174 ? 17.363 4.350 -5.639 1.00 78.31 174 LEU A N 1
ATOM 1393 C CA . LEU A 1 174 ? 18.209 4.248 -4.446 1.00 78.31 174 LEU A CA 1
ATOM 1394 C C . LEU A 1 174 ? 18.026 5.447 -3.504 1.00 78.31 174 LEU A C 1
ATOM 1396 O O . LEU A 1 174 ? 17.939 5.253 -2.295 1.00 78.31 174 LEU A O 1
ATOM 1400 N N . ILE A 1 175 ? 17.957 6.672 -4.037 1.00 77.75 175 ILE A N 1
ATOM 1401 C CA . ILE A 1 175 ? 17.797 7.896 -3.231 1.00 77.75 175 ILE A CA 1
ATOM 1402 C C . ILE A 1 175 ? 16.453 7.896 -2.497 1.00 77.75 175 ILE A C 1
ATOM 1404 O O . ILE A 1 175 ? 16.380 8.280 -1.332 1.00 77.75 175 ILE A O 1
ATOM 1408 N N . TYR A 1 176 ? 15.389 7.456 -3.169 1.00 73.44 176 TYR A N 1
ATOM 1409 C CA . TYR A 1 176 ? 14.043 7.404 -2.598 1.00 73.44 176 TYR A CA 1
ATOM 1410 C C . TYR A 1 176 ? 13.689 6.043 -1.987 1.00 73.44 176 TYR A C 1
ATOM 1412 O O . TYR A 1 176 ? 12.506 5.734 -1.818 1.00 73.44 176 TYR A O 1
ATOM 1420 N N . TYR A 1 177 ? 14.691 5.220 -1.678 1.00 68.62 177 TYR A N 1
ATOM 1421 C CA . TYR A 1 177 ? 14.464 3.909 -1.096 1.00 68.62 177 TYR A CA 1
ATOM 1422 C C . TYR A 1 177 ? 13.935 4.028 0.334 1.00 68.62 177 TYR A C 1
ATOM 1424 O O . TYR A 1 177 ? 14.626 4.489 1.243 1.00 68.62 177 TYR A O 1
ATOM 1432 N N . GLU A 1 178 ? 12.707 3.557 0.541 1.00 64.88 178 GLU A N 1
ATOM 1433 C CA . GLU A 1 178 ? 12.127 3.401 1.871 1.00 64.88 178 GLU A CA 1
ATOM 1434 C C . GLU A 1 178 ? 12.193 1.917 2.275 1.00 64.88 178 GLU A C 1
ATOM 1436 O O . GLU A 1 178 ? 11.426 1.109 1.734 1.00 64.88 178 GLU A O 1
ATOM 1441 N N . PRO A 1 179 ? 13.078 1.538 3.224 1.00 58.84 179 PRO A N 1
ATOM 1442 C CA . PRO A 1 179 ? 13.336 0.139 3.584 1.00 58.84 179 PRO A CA 1
ATOM 1443 C C . PRO A 1 179 ? 12.144 -0.561 4.246 1.00 58.84 179 PRO A C 1
ATOM 1445 O O . PRO A 1 179 ? 12.087 -1.790 4.277 1.00 58.84 179 PRO A O 1
ATOM 1448 N N . THR A 1 180 ? 11.180 0.211 4.750 1.00 53.50 180 THR A N 1
ATOM 1449 C CA . THR A 1 180 ? 10.064 -0.311 5.532 1.00 53.50 180 THR A CA 1
ATOM 1450 C C . THR A 1 180 ? 8.791 0.440 5.183 1.00 53.50 180 THR A C 1
ATOM 1452 O O . THR A 1 180 ? 8.679 1.634 5.450 1.00 53.50 180 THR A O 1
ATOM 1455 N N . THR A 1 181 ? 7.795 -0.250 4.627 1.00 55.66 181 THR A N 1
ATOM 1456 C CA . THR A 1 181 ? 6.435 0.294 4.541 1.00 55.66 181 THR A CA 1
ATOM 1457 C C . THR A 1 181 ? 5.582 -0.347 5.611 1.00 55.66 181 THR A C 1
ATOM 1459 O O . THR A 1 181 ? 5.355 -1.551 5.610 1.00 55.66 181 THR A O 1
ATOM 1462 N N . THR A 1 182 ? 5.103 0.483 6.531 1.00 50.91 182 THR A N 1
ATOM 1463 C CA . THR A 1 182 ? 4.121 0.072 7.527 1.00 50.91 182 THR A CA 1
ATOM 1464 C C . THR A 1 182 ? 2.767 -0.033 6.836 1.00 50.91 182 THR A C 1
ATOM 1466 O O . THR A 1 182 ? 2.048 0.956 6.670 1.00 50.91 182 THR A O 1
ATOM 1469 N N . LYS A 1 183 ? 2.402 -1.235 6.386 1.00 52.50 183 LYS A N 1
ATOM 1470 C CA . LYS A 1 183 ? 1.006 -1.490 6.038 1.00 52.50 183 LYS A CA 1
ATOM 1471 C C . LYS A 1 183 ? 0.238 -1.549 7.354 1.00 52.50 183 LYS A C 1
ATOM 1473 O O . LYS A 1 183 ? 0.404 -2.465 8.151 1.00 52.50 183 LYS A O 1
ATOM 1478 N N . ARG A 1 184 ? -0.578 -0.525 7.608 1.00 50.38 184 ARG A N 1
ATOM 1479 C CA . ARG A 1 184 ? -1.621 -0.595 8.634 1.00 50.38 184 ARG A CA 1
ATOM 1480 C C . ARG A 1 184 ? -2.696 -1.525 8.097 1.00 50.38 184 ARG A C 1
ATOM 1482 O O . ARG A 1 184 ? -3.594 -1.073 7.392 1.00 50.38 184 ARG A O 1
ATOM 1489 N N . LEU A 1 185 ? -2.547 -2.814 8.351 1.00 52.09 185 LEU A N 1
ATOM 1490 C CA . LEU A 1 185 ? -3.636 -3.747 8.140 1.00 52.09 185 LEU A CA 1
ATOM 1491 C C . LEU A 1 185 ? -4.598 -3.565 9.315 1.00 52.09 185 LEU A C 1
ATOM 1493 O O . LEU A 1 185 ? -4.183 -3.511 10.475 1.00 52.09 185 LEU A O 1
ATOM 1497 N N . GLU A 1 186 ? -5.882 -3.374 9.009 1.00 52.12 186 GLU A N 1
ATOM 1498 C CA . GLU A 1 186 ? -6.930 -3.570 10.009 1.00 52.12 186 GLU A CA 1
ATOM 1499 C C . GLU A 1 186 ? -6.747 -4.989 10.548 1.00 52.12 186 GLU A C 1
ATOM 1501 O O . GLU A 1 186 ? -6.566 -5.908 9.750 1.00 52.12 186 GLU A O 1
ATOM 1506 N N . ALA A 1 187 ? -6.687 -5.143 11.875 1.00 51.75 187 ALA A N 1
ATOM 1507 C CA . ALA A 1 187 ? -6.420 -6.427 12.511 1.00 51.75 187 ALA A CA 1
ATOM 1508 C C . ALA A 1 187 ? -7.313 -7.497 11.876 1.00 51.75 187 ALA A C 1
ATOM 1510 O O . ALA A 1 187 ? -8.543 -7.406 11.954 1.00 51.75 187 ALA A O 1
ATOM 1511 N N . ASP A 1 188 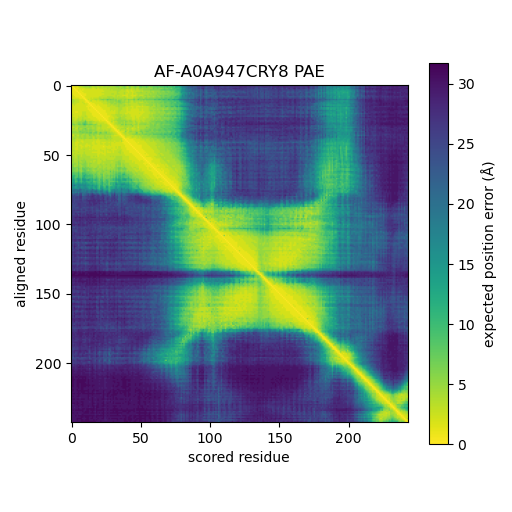? -6.690 -8.455 11.186 1.00 52.56 188 ASP A N 1
ATOM 1512 C CA . ASP A 1 188 ? -7.428 -9.513 10.523 1.00 52.56 188 ASP A CA 1
ATOM 1513 C C . ASP A 1 188 ? -8.264 -10.224 11.590 1.00 52.56 188 ASP A C 1
ATOM 1515 O O . ASP A 1 188 ? -7.758 -10.651 12.634 1.00 52.56 188 ASP A O 1
ATOM 1519 N N . LYS A 1 189 ? -9.578 -10.287 11.355 1.00 53.38 189 LYS A N 1
ATOM 1520 C CA . LYS A 1 189 ? -10.551 -10.792 12.332 1.00 53.38 189 LYS A CA 1
ATOM 1521 C C . LYS A 1 189 ? -10.292 -12.260 12.689 1.00 53.38 189 LYS A C 1
ATOM 1523 O O . LYS A 1 189 ? -10.863 -12.765 13.650 1.00 53.38 189 LYS A O 1
ATOM 1528 N N . SER A 1 190 ? -9.442 -12.934 11.915 1.00 54.19 190 SER A N 1
ATOM 1529 C CA . SER A 1 190 ? -8.943 -14.291 12.133 1.00 54.19 190 SER A CA 1
ATOM 1530 C C . SER A 1 190 ? -8.112 -14.456 13.415 1.00 54.19 190 SER A C 1
ATOM 1532 O O . SER A 1 190 ? -8.114 -15.547 13.981 1.00 54.19 190 SER A O 1
ATOM 1534 N N . TYR A 1 191 ? -7.465 -13.395 13.914 1.00 55.19 191 TYR A N 1
ATOM 1535 C CA . TYR A 1 191 ? -6.704 -13.419 15.173 1.00 55.19 191 TYR A CA 1
ATOM 1536 C C . TYR A 1 191 ? -7.565 -13.150 16.415 1.00 55.19 191 TYR A C 1
ATOM 1538 O O . TYR A 1 191 ? -7.069 -13.231 17.540 1.00 55.19 191 TYR A O 1
ATOM 1546 N N . LEU A 1 192 ? -8.848 -12.820 16.234 1.00 59.31 192 LEU A N 1
ATOM 1547 C CA . LEU A 1 192 ? -9.770 -12.621 17.346 1.00 59.31 192 LEU A CA 1
ATOM 1548 C C . LEU A 1 192 ? -10.272 -13.979 17.867 1.00 59.31 192 LEU A C 1
ATOM 1550 O O . LEU A 1 192 ? -10.606 -14.860 17.068 1.00 59.31 192 LEU A O 1
ATOM 1554 N N . PRO A 1 193 ? -10.390 -14.149 19.196 1.00 62.62 193 PRO A N 1
ATOM 1555 C CA . PRO A 1 193 ? -11.118 -15.266 19.792 1.00 62.62 193 PRO A CA 1
ATOM 1556 C C . PRO A 1 193 ? -12.519 -15.421 19.164 1.00 62.62 193 PRO A C 1
ATOM 1558 O O . PRO A 1 193 ? -13.180 -14.422 18.863 1.00 62.62 193 PRO A O 1
ATOM 1561 N N . LYS A 1 194 ? -12.970 -16.665 18.924 1.00 61.81 194 LYS A N 1
ATOM 1562 C CA . LYS A 1 194 ? -14.219 -16.965 18.179 1.00 61.81 194 LYS A CA 1
ATOM 1563 C C . LYS A 1 194 ? -15.444 -16.242 18.754 1.00 61.81 194 LYS A C 1
ATOM 1565 O O . LYS A 1 194 ? -16.260 -15.712 18.011 1.00 61.81 194 LYS A O 1
ATOM 1570 N N . ASP A 1 195 ? -15.512 -16.157 20.074 1.00 62.84 195 ASP A N 1
ATOM 1571 C CA . ASP A 1 195 ? -16.545 -15.481 20.856 1.00 62.84 195 ASP A CA 1
ATOM 1572 C C . ASP A 1 195 ? -16.638 -13.966 20.596 1.00 62.84 195 ASP A C 1
ATOM 1574 O O . ASP A 1 195 ? -17.721 -13.384 20.697 1.00 62.84 195 ASP A O 1
ATOM 1578 N N . LEU A 1 196 ? -15.530 -13.321 20.219 1.00 61.66 196 LEU A N 1
ATOM 1579 C CA . LEU A 1 196 ? -15.510 -11.915 19.808 1.00 61.66 196 LEU A CA 1
ATOM 1580 C C . LEU A 1 196 ? -15.847 -11.725 18.328 1.00 61.66 196 LEU A C 1
ATOM 1582 O O . LEU A 1 196 ? -16.483 -10.730 17.969 1.00 61.66 196 LEU A O 1
ATOM 1586 N N . ARG A 1 197 ? -15.424 -12.660 17.473 1.00 61.41 197 ARG A N 1
ATOM 1587 C CA . ARG A 1 197 ? -15.700 -12.620 16.033 1.00 61.41 197 ARG A CA 1
ATOM 1588 C C . ARG A 1 197 ? -17.203 -12.627 15.757 1.00 61.41 197 ARG A C 1
ATOM 1590 O O . ARG A 1 197 ? -17.675 -11.766 15.017 1.00 61.41 197 ARG A O 1
ATOM 1597 N N . ASP A 1 198 ? -17.942 -13.515 16.416 1.00 65.00 198 ASP A N 1
ATOM 1598 C CA . ASP A 1 198 ? -19.389 -13.670 16.221 1.00 65.00 198 ASP A CA 1
ATOM 1599 C C . ASP A 1 198 ? -20.170 -12.411 16.649 1.00 65.00 198 ASP A C 1
ATOM 1601 O O . ASP A 1 198 ? -21.160 -12.031 16.022 1.00 65.00 198 ASP A O 1
ATOM 1605 N N . LYS A 1 199 ? -19.691 -11.689 17.674 1.00 61.09 199 LYS A N 1
ATOM 1606 C CA . LYS A 1 199 ? -20.286 -10.410 18.107 1.00 61.09 199 LYS A CA 1
ATOM 1607 C C . LYS A 1 199 ? -19.972 -9.248 17.164 1.00 61.09 199 LYS A C 1
ATOM 1609 O O . LYS A 1 199 ? -20.837 -8.409 16.936 1.00 61.09 199 LYS A O 1
ATOM 1614 N N . LEU A 1 200 ? -18.763 -9.201 16.602 1.00 61.12 200 LEU A N 1
ATOM 1615 C CA . LEU A 1 200 ? -18.365 -8.192 15.610 1.00 61.12 200 LEU A CA 1
ATOM 1616 C C . LEU A 1 200 ? -18.991 -8.425 14.228 1.00 61.12 200 LEU A C 1
ATOM 1618 O O . LEU A 1 200 ? -19.049 -7.494 13.428 1.00 61.12 200 LEU A O 1
ATOM 1622 N N . GLU A 1 201 ? -19.408 -9.654 13.919 1.00 61.81 201 GLU A N 1
ATOM 1623 C CA . GLU A 1 201 ? -20.220 -9.966 12.737 1.00 61.81 201 GLU A CA 1
ATOM 1624 C C . GLU A 1 201 ? -21.713 -9.664 12.971 1.00 61.81 201 GLU A C 1
ATOM 1626 O O . GLU A 1 201 ? -22.401 -9.262 12.031 1.00 61.81 201 GLU A O 1
ATOM 1631 N N . GLY A 1 202 ? -22.204 -9.794 14.212 1.00 58.53 202 GLY A N 1
ATOM 1632 C CA . GLY A 1 202 ? -23.584 -9.471 14.599 1.00 58.53 202 GLY A CA 1
ATOM 1633 C C . GLY A 1 202 ? -23.889 -7.969 14.695 1.00 58.53 202 GLY A C 1
ATOM 1634 O O . GLY A 1 202 ? -24.986 -7.540 14.330 1.00 58.53 202 GLY A O 1
ATOM 1635 N N . ASP A 1 203 ? -22.920 -7.157 15.125 1.00 54.72 203 ASP A N 1
ATOM 1636 C CA . ASP A 1 203 ? -23.015 -5.697 15.063 1.00 54.72 203 ASP A CA 1
ATOM 1637 C C . ASP A 1 203 ? -22.627 -5.221 13.657 1.00 54.72 203 ASP A C 1
ATOM 1639 O O . ASP A 1 203 ? -21.472 -5.322 13.239 1.00 54.72 203 ASP A O 1
ATOM 1643 N N . LYS A 1 204 ? -23.600 -4.682 12.905 1.00 47.22 204 LYS A N 1
ATOM 1644 C CA . LYS A 1 204 ? -23.347 -4.044 11.600 1.00 47.22 204 LYS A CA 1
ATOM 1645 C C . LYS A 1 204 ? -22.138 -3.109 11.737 1.00 47.22 204 LYS A C 1
ATOM 1647 O O . LYS A 1 204 ? -22.120 -2.313 12.678 1.00 47.22 204 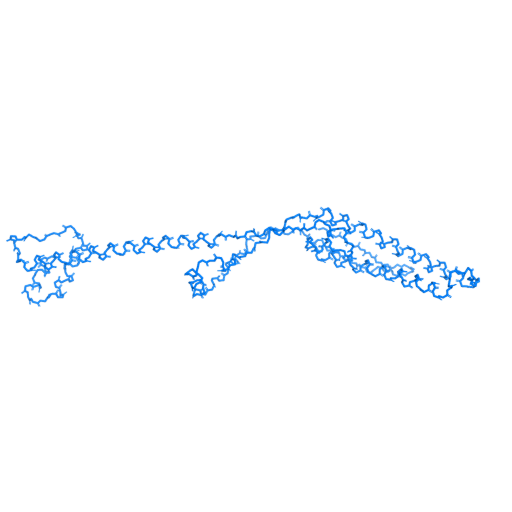LYS A O 1
ATOM 1652 N N . PRO A 1 205 ? -21.154 -3.155 10.819 1.00 45.22 205 PRO A N 1
ATOM 1653 C CA . PRO A 1 205 ? -19.944 -2.360 10.957 1.00 45.22 205 PRO A CA 1
ATOM 1654 C C . PRO A 1 205 ? -20.337 -0.895 11.131 1.00 45.22 205 PRO A C 1
ATOM 1656 O O . PRO A 1 205 ? -20.993 -0.319 10.255 1.00 45.22 205 PRO A O 1
ATOM 1659 N N . LEU A 1 206 ? -19.953 -0.291 12.263 1.00 49.47 206 LEU A N 1
ATOM 1660 C CA . LEU A 1 206 ? -19.951 1.161 12.359 1.00 49.47 206 LEU A CA 1
ATOM 1661 C C . LEU A 1 206 ? -19.085 1.636 11.200 1.00 49.47 206 LEU A C 1
ATOM 1663 O O . LEU A 1 206 ? -17.885 1.349 11.160 1.00 49.47 206 LEU A O 1
ATOM 1667 N N . LYS A 1 207 ? -19.722 2.314 10.237 1.00 42.50 207 LYS A N 1
ATOM 1668 C CA . LYS A 1 207 ? -19.017 3.030 9.178 1.00 42.50 207 LYS A CA 1
ATOM 1669 C C . LYS A 1 207 ? -17.891 3.798 9.867 1.00 42.50 207 LYS A C 1
ATOM 1671 O O . LYS A 1 207 ? -18.189 4.476 10.854 1.00 42.50 207 LYS A O 1
ATOM 1676 N N . PRO A 1 208 ? -16.633 3.660 9.414 1.00 43.50 208 PRO A N 1
ATOM 1677 C CA . PRO A 1 208 ? -15.546 4.424 9.996 1.00 43.50 208 PRO A CA 1
ATOM 1678 C C . PRO A 1 208 ? -16.000 5.879 10.043 1.00 43.50 208 PRO A C 1
ATOM 1680 O O . PRO A 1 208 ? -16.551 6.377 9.057 1.00 43.50 208 PRO A O 1
ATOM 1683 N N . ASP A 1 209 ? -15.855 6.532 11.195 1.00 47.03 209 ASP A N 1
ATOM 1684 C CA . ASP A 1 209 ? -16.021 7.975 11.249 1.00 47.03 209 ASP A CA 1
ATOM 1685 C C . ASP A 1 209 ? -14.873 8.564 10.431 1.00 47.03 209 ASP A C 1
ATOM 1687 O O . ASP A 1 209 ? -13.761 8.789 10.908 1.00 47.03 209 ASP A O 1
ATOM 1691 N N . ILE A 1 210 ? -15.125 8.717 9.133 1.00 46.41 210 ILE A N 1
ATOM 1692 C CA . ILE A 1 210 ? -14.275 9.443 8.208 1.00 46.41 210 ILE A CA 1
ATOM 1693 C C . ILE A 1 210 ? -14.576 10.922 8.452 1.00 46.41 210 ILE A C 1
ATOM 1695 O O . ILE A 1 210 ? -14.956 11.639 7.532 1.00 46.41 210 ILE A O 1
ATOM 1699 N N . THR A 1 211 ? -14.421 11.412 9.682 1.00 40.38 211 THR A N 1
ATOM 1700 C CA . THR A 1 211 ? -14.076 12.815 9.848 1.00 40.38 211 THR A CA 1
ATOM 1701 C C . THR A 1 211 ? -12.648 12.927 9.319 1.00 40.38 211 THR A C 1
ATOM 1703 O O . THR A 1 211 ? -11.708 12.362 9.893 1.00 40.38 211 THR A O 1
ATOM 1706 N N . PRO A 1 212 ? -12.433 13.562 8.150 1.00 38.44 212 PRO A N 1
ATOM 1707 C CA . PRO A 1 212 ? -11.091 13.699 7.634 1.00 38.44 212 PRO A CA 1
ATOM 1708 C C . PRO A 1 212 ? -10.344 14.587 8.621 1.00 38.44 212 PRO A C 1
ATOM 1710 O O . PRO A 1 212 ? -10.604 15.789 8.695 1.00 38.44 212 PRO A O 1
ATOM 1713 N N . ARG A 1 213 ? -9.397 14.004 9.373 1.00 48.69 213 ARG A N 1
ATOM 1714 C CA . ARG A 1 213 ? -8.377 14.790 10.078 1.00 48.69 213 ARG A CA 1
ATOM 1715 C C . ARG A 1 213 ? -7.872 15.848 9.099 1.00 48.69 213 ARG A C 1
ATOM 1717 O O . ARG A 1 213 ? -7.632 15.486 7.938 1.00 48.69 213 ARG A O 1
ATOM 1724 N N . PRO A 1 214 ? -7.736 17.121 9.520 1.00 39.12 214 PRO A N 1
ATOM 1725 C CA . PRO A 1 214 ? -7.398 18.211 8.620 1.00 39.12 214 PRO A CA 1
ATOM 1726 C C . PRO A 1 214 ? -6.181 17.792 7.807 1.00 39.12 214 PRO A C 1
ATOM 1728 O O . PRO A 1 214 ? -5.100 17.546 8.350 1.00 39.12 214 PRO A O 1
ATOM 1731 N N . ARG A 1 215 ? -6.405 17.597 6.500 1.00 43.50 215 ARG A N 1
ATOM 1732 C CA . ARG A 1 215 ? -5.362 17.206 5.560 1.00 43.50 215 ARG A CA 1
ATOM 1733 C C . ARG A 1 215 ? -4.240 18.211 5.757 1.00 43.50 215 ARG A C 1
ATOM 1735 O O . ARG A 1 215 ? -4.451 19.398 5.508 1.00 43.50 215 ARG A O 1
ATOM 1742 N N . ARG A 1 216 ? -3.062 17.741 6.186 1.00 48.78 216 ARG A N 1
ATOM 1743 C CA . ARG A 1 216 ? -1.811 18.494 6.031 1.00 48.78 216 ARG A CA 1
ATOM 1744 C C . ARG A 1 216 ? -1.863 19.087 4.625 1.00 48.78 216 ARG A C 1
ATOM 1746 O O . ARG A 1 216 ? -2.015 18.315 3.672 1.00 48.78 216 ARG A O 1
ATOM 1753 N N . LYS A 1 217 ? -1.891 20.425 4.524 1.00 44.16 217 LYS A N 1
ATOM 1754 C CA . LYS A 1 217 ? -2.002 21.138 3.246 1.00 44.16 217 LYS A CA 1
ATOM 1755 C C . LYS A 1 217 ? -0.984 20.495 2.313 1.00 44.16 217 LYS A C 1
ATOM 1757 O O . LYS A 1 217 ? 0.210 20.517 2.604 1.00 44.16 217 LYS A O 1
ATOM 1762 N N . LYS A 1 218 ? -1.472 19.820 1.266 1.00 51.00 218 LYS A N 1
ATOM 1763 C CA . LYS A 1 218 ? -0.585 19.280 0.240 1.00 51.00 218 LYS A CA 1
ATOM 1764 C C . LYS A 1 218 ? 0.228 20.470 -0.271 1.00 51.00 218 LYS A C 1
ATOM 1766 O O . LYS A 1 218 ? -0.393 21.511 -0.507 1.00 51.00 218 LYS A O 1
ATOM 1771 N N . PRO A 1 219 ? 1.559 20.351 -0.408 1.00 55.69 219 PRO A N 1
ATOM 1772 C CA . PRO A 1 219 ? 2.315 21.382 -1.099 1.00 55.69 219 PRO A CA 1
ATOM 1773 C C . PRO A 1 219 ? 1.660 21.611 -2.470 1.00 55.69 219 PRO A C 1
ATOM 1775 O O . PRO A 1 219 ? 1.089 20.655 -3.026 1.00 55.69 219 PRO A O 1
ATOM 1778 N N . PRO A 1 220 ? 1.638 22.862 -2.958 1.00 51.38 220 PRO A N 1
ATOM 1779 C CA . PRO A 1 220 ? 0.989 23.192 -4.216 1.00 51.38 220 PRO A CA 1
ATOM 1780 C C . PRO A 1 220 ? 1.464 22.219 -5.300 1.00 51.38 220 PRO A C 1
ATOM 1782 O O . PRO A 1 220 ? 2.636 21.849 -5.395 1.00 51.38 220 PRO A O 1
ATOM 1785 N N . LYS A 1 221 ? 0.494 21.658 -6.026 1.00 55.91 221 LYS A N 1
ATOM 1786 C CA . LYS A 1 221 ? 0.781 20.743 -7.126 1.00 55.91 221 LYS A CA 1
ATOM 1787 C C . LYS A 1 221 ? 1.395 21.587 -8.232 1.00 55.91 221 LYS A C 1
ATOM 1789 O O . LYS A 1 221 ? 0.645 22.248 -8.946 1.00 55.91 221 LYS A O 1
ATOM 1794 N N . GLY A 1 222 ? 2.710 21.492 -8.397 1.00 51.50 222 GLY A N 1
ATOM 1795 C CA . GLY A 1 222 ? 3.366 22.025 -9.580 1.00 51.50 222 GLY A CA 1
ATOM 1796 C C . GLY A 1 222 ? 2.690 21.462 -10.829 1.00 51.50 222 GLY A C 1
ATOM 1797 O O . GLY A 1 222 ? 2.514 20.244 -10.962 1.00 51.50 222 GLY A O 1
ATOM 1798 N N . SER A 1 223 ? 2.212 22.355 -11.690 1.00 55.44 223 SER A N 1
ATOM 1799 C CA . SER A 1 223 ? 1.519 21.992 -12.921 1.00 55.44 223 SER A CA 1
ATOM 1800 C C . SER A 1 223 ? 2.482 22.205 -14.078 1.00 55.44 223 SER A C 1
ATOM 1802 O O . SER A 1 223 ? 2.960 23.315 -14.296 1.00 55.44 223 SER A O 1
ATOM 1804 N N . PHE A 1 224 ? 2.794 21.125 -14.786 1.00 53.31 224 PHE A N 1
ATOM 1805 C CA . PHE A 1 224 ? 3.625 21.168 -15.978 1.00 53.31 224 PHE A CA 1
ATOM 1806 C C . PHE A 1 224 ? 2.716 21.336 -17.193 1.00 53.31 224 PHE A C 1
ATOM 1808 O O . PHE A 1 224 ? 1.833 20.502 -17.424 1.00 53.31 224 PHE A O 1
ATOM 1815 N N . ARG A 1 225 ? 2.904 22.419 -17.948 1.00 65.81 225 ARG A N 1
ATOM 1816 C CA . ARG A 1 225 ? 2.165 22.678 -19.187 1.00 65.81 225 ARG A CA 1
ATOM 1817 C C . ARG A 1 225 ? 3.151 22.844 -20.334 1.00 65.81 225 ARG A C 1
ATOM 1819 O O . ARG A 1 225 ? 4.138 23.564 -20.216 1.00 65.81 225 ARG A O 1
ATOM 1826 N N . ILE A 1 226 ? 2.858 22.171 -21.442 1.00 57.28 226 ILE A N 1
ATOM 1827 C CA . ILE A 1 226 ? 3.570 22.335 -22.707 1.00 57.28 226 ILE A CA 1
ATOM 1828 C C . ILE A 1 226 ? 2.660 23.155 -23.614 1.00 57.28 226 ILE A C 1
ATOM 1830 O O . ILE A 1 226 ? 1.539 22.731 -23.901 1.00 57.28 226 ILE A O 1
ATOM 1834 N N . LEU A 1 227 ? 3.127 24.325 -24.041 1.00 66.69 227 LEU A N 1
ATOM 1835 C CA . LEU A 1 227 ? 2.400 25.187 -24.968 1.00 66.69 227 LEU A CA 1
ATOM 1836 C C . LEU A 1 227 ? 3.119 25.199 -26.325 1.00 66.69 227 LEU A C 1
ATOM 1838 O O . LEU A 1 227 ? 4.336 25.405 -26.357 1.00 66.69 227 LEU A O 1
ATOM 1842 N N . PRO A 1 228 ? 2.405 24.970 -27.443 1.00 57.59 228 PRO A N 1
ATOM 1843 C CA . PRO A 1 228 ? 2.973 25.154 -28.770 1.00 57.59 228 PRO A CA 1
ATOM 1844 C C . PRO A 1 228 ? 3.182 26.649 -29.025 1.00 57.59 228 PRO A C 1
ATOM 1846 O O . PRO A 1 228 ? 2.263 27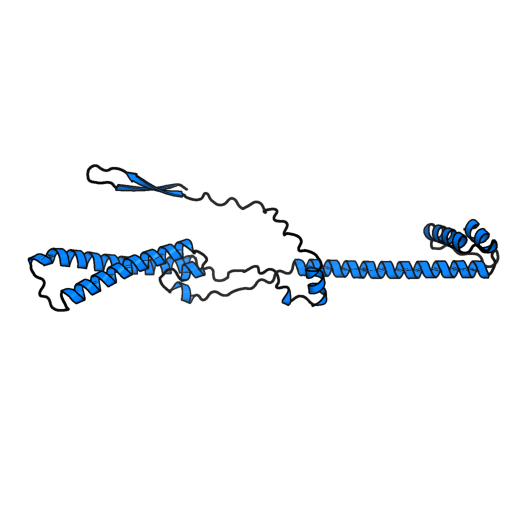.448 -28.847 1.00 57.59 228 PRO A O 1
ATOM 1849 N N . VAL A 1 229 ? 4.385 27.027 -29.449 1.00 68.19 229 VAL A N 1
ATOM 1850 C CA . VAL A 1 229 ? 4.725 28.403 -29.818 1.00 68.19 229 VAL A CA 1
ATOM 1851 C C . VAL A 1 229 ? 5.163 28.416 -31.283 1.00 68.19 229 VAL A C 1
ATOM 1853 O O . VAL A 1 229 ? 6.099 27.700 -31.653 1.00 68.19 229 VAL A O 1
ATOM 1856 N N . PRO A 1 230 ? 4.500 29.197 -32.151 1.00 51.53 230 PRO A N 1
ATOM 1857 C CA . PRO A 1 230 ? 4.910 29.307 -33.541 1.00 51.53 230 PRO A CA 1
ATOM 1858 C C . PRO A 1 230 ? 6.226 30.089 -33.630 1.00 51.53 230 PRO A C 1
ATOM 1860 O O . PRO A 1 230 ? 6.304 31.246 -33.225 1.00 51.53 230 PRO A O 1
ATOM 1863 N N . THR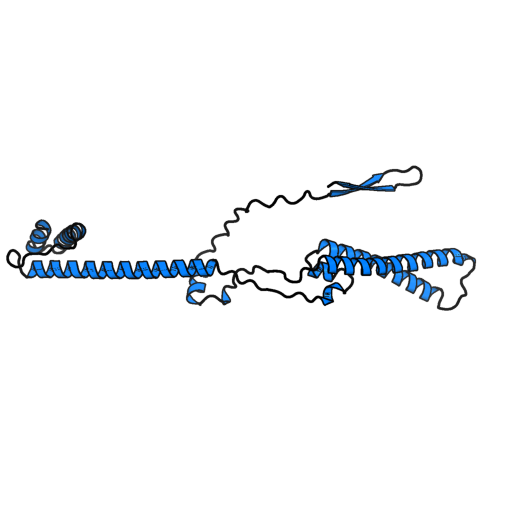 A 1 231 ? 7.262 29.455 -34.174 1.00 62.03 231 THR A N 1
ATOM 1864 C CA . THR A 1 231 ? 8.541 30.092 -34.513 1.00 62.03 231 THR A CA 1
ATOM 1865 C C . THR A 1 231 ? 8.717 30.156 -36.025 1.00 62.03 231 THR A C 1
ATOM 1867 O O . THR A 1 231 ? 8.199 29.307 -36.751 1.00 62.03 231 THR A O 1
ATOM 1870 N N . ALA A 1 232 ? 9.450 31.169 -36.499 1.00 53.62 232 ALA A N 1
ATOM 1871 C CA . ALA A 1 232 ? 9.525 31.564 -37.910 1.00 53.62 232 ALA A CA 1
ATOM 1872 C C . ALA A 1 232 ? 9.960 30.451 -38.893 1.00 53.62 232 ALA A C 1
ATOM 1874 O O . ALA A 1 232 ? 9.645 30.552 -40.072 1.00 53.62 232 ALA A O 1
ATOM 1875 N N . ASN A 1 233 ? 10.605 29.376 -38.415 1.00 52.66 233 ASN A N 1
ATOM 1876 C CA . ASN A 1 233 ? 11.091 28.253 -39.232 1.00 52.66 233 ASN A CA 1
ATOM 1877 C C . ASN A 1 233 ? 10.450 26.887 -38.887 1.00 52.66 233 ASN A C 1
ATOM 1879 O O . ASN A 1 233 ? 11.028 25.844 -39.180 1.00 52.66 233 ASN A O 1
ATOM 1883 N N . GLY A 1 234 ? 9.262 26.873 -38.273 1.00 50.12 234 GLY A N 1
ATOM 1884 C CA . GLY A 1 234 ? 8.559 25.648 -37.859 1.00 50.12 234 GLY A CA 1
ATOM 1885 C C . GLY A 1 234 ? 8.344 25.609 -36.348 1.00 50.12 234 GLY A C 1
ATOM 1886 O O . GLY A 1 234 ? 9.169 26.118 -35.593 1.00 50.12 234 GLY A O 1
ATOM 1887 N N . GLY A 1 235 ? 7.187 25.099 -35.914 1.00 56.62 235 GLY A N 1
ATOM 1888 C CA . GLY A 1 235 ? 6.686 25.242 -34.542 1.00 56.62 235 GLY A CA 1
ATOM 1889 C C . GLY A 1 235 ? 7.595 24.640 -33.467 1.00 56.62 235 GLY A C 1
ATOM 1890 O O . GLY A 1 235 ? 8.096 23.528 -33.614 1.00 56.62 235 GLY A O 1
ATOM 1891 N N . GLY A 1 236 ? 7.770 25.379 -32.371 1.00 54.19 236 GLY A N 1
ATOM 1892 C CA . GLY A 1 236 ? 8.444 24.930 -31.157 1.00 54.19 236 GLY A CA 1
ATOM 1893 C C . GLY A 1 236 ? 7.453 24.674 -30.023 1.00 54.19 236 GLY A C 1
ATOM 1894 O O . GLY A 1 236 ? 6.280 25.042 -30.092 1.00 54.19 236 GLY A O 1
ATOM 1895 N N . PHE A 1 237 ? 7.927 24.058 -28.945 1.00 63.31 237 PHE A N 1
ATOM 1896 C CA . PHE A 1 237 ? 7.163 23.890 -27.711 1.00 63.31 237 PHE A CA 1
ATOM 1897 C C . PHE A 1 237 ? 7.932 24.523 -26.560 1.00 63.31 237 PHE A C 1
ATOM 1899 O O . PHE A 1 237 ? 9.133 24.298 -26.419 1.00 63.31 237 PHE A O 1
ATOM 1906 N N . VAL A 1 238 ? 7.235 25.287 -25.722 1.00 59.12 238 VAL A N 1
ATOM 1907 C CA . VAL A 1 238 ? 7.793 25.818 -24.477 1.00 59.12 238 VAL A CA 1
ATOM 1908 C C . VAL A 1 238 ? 7.157 25.064 -23.320 1.00 59.12 238 VAL A C 1
ATOM 1910 O O . VAL A 1 238 ? 5.933 24.959 -23.218 1.00 59.12 238 VAL A O 1
ATOM 1913 N N . ALA A 1 239 ? 8.005 24.511 -22.461 1.00 52.72 239 ALA A N 1
ATOM 1914 C CA . ALA A 1 239 ? 7.600 23.879 -21.220 1.00 52.72 239 ALA A CA 1
ATOM 1915 C C . ALA A 1 239 ? 7.746 24.891 -20.080 1.00 52.72 239 ALA A C 1
ATOM 1917 O O . ALA A 1 239 ? 8.847 25.394 -19.851 1.00 52.72 239 ALA A O 1
ATOM 1918 N N . SER A 1 240 ? 6.656 25.188 -19.370 1.00 49.78 240 SER A N 1
ATOM 1919 C CA . SER A 1 240 ? 6.699 26.009 -18.157 1.00 49.78 240 SER A CA 1
ATOM 1920 C C . SER A 1 240 ? 6.378 25.175 -16.918 1.00 49.78 240 SER A C 1
ATOM 1922 O O . SER A 1 240 ? 5.569 24.239 -16.952 1.00 49.78 240 SER A O 1
ATOM 1924 N N . TRP A 1 241 ? 7.053 25.513 -15.820 1.00 46.31 241 TRP A N 1
ATOM 1925 C CA . TRP A 1 241 ? 6.876 24.891 -14.515 1.00 46.31 241 TRP A CA 1
ATOM 1926 C C . TRP A 1 241 ? 6.586 25.987 -13.492 1.00 46.31 241 TRP A C 1
ATOM 1928 O O . TRP A 1 241 ? 7.440 26.829 -13.228 1.00 46.31 241 TRP A O 1
ATOM 1938 N N . GLU A 1 242 ? 5.388 25.968 -12.914 1.00 55.41 242 GLU A N 1
ATOM 1939 C CA . GLU A 1 242 ? 5.010 26.842 -11.797 1.00 55.41 242 GLU A CA 1
ATOM 1940 C C . GLU A 1 242 ? 4.919 26.018 -10.506 1.00 55.41 242 GLU A C 1
ATOM 1942 O O . GLU A 1 242 ? 4.462 24.869 -10.545 1.00 55.41 242 GLU A O 1
ATOM 1947 N N . PHE A 1 243 ? 5.411 26.582 -9.395 1.00 50.84 243 PHE A N 1
ATOM 1948 C CA . PHE A 1 243 ? 5.437 25.967 -8.061 1.00 50.84 243 PHE A CA 1
ATOM 1949 C C . PHE A 1 243 ? 4.168 26.266 -7.265 1.00 50.84 243 PHE A C 1
ATOM 1951 O O . PHE A 1 243 ? 3.736 27.438 -7.245 1.00 50.84 243 PHE A O 1
#